Protein AF-G5BTT7-F1 (afdb_monomer)

Solvent-accessible surface area (backbone atoms only — not comparable to full-atom values): 12760 Å² total; per-residue (Å²): 134,88,84,87,89,80,86,87,80,88,87,88,86,85,90,85,90,79,82,87,84,76,93,77,89,78,87,78,74,85,90,75,84,79,76,72,59,56,65,52,51,50,53,51,49,53,51,53,53,52,63,73,67,57,80,86,86,74,86,88,82,85,79,93,75,94,73,91,80,87,88,85,84,91,82,91,85,81,90,77,80,75,75,89,79,77,85,79,70,91,79,42,52,49,36,76,46,77,45,81,43,46,58,45,77,70,70,80,83,57,60,44,89,49,71,46,75,47,25,45,43,43,52,45,34,78,89,71,62,47,74,66,51,53,50,51,54,51,33,46,74,67,64,69,42,98,55,82,82,64,85,66,61,39,33,35,62,78,36,53,40,78,71,47,72,49,59,32,78,85,74,48,79,48,75,46,67,74,74,26,41,62,38,48,36,68,86

Nearest PDB structures (foldseek):
  3fub-assembly2_D  TM=9.302E-01  e=2.098E-15  Homo sapiens
  1agq-assembly1_D  TM=9.097E-01  e=1.993E-14  Rattus norvegicus
  4ux8-assembly1_F  TM=9.588E-01  e=5.141E-14  Homo sapiens
  7ab8-assembly1_B  TM=8.786E-01  e=1.047E-13  Danio rerio
  8os6-assembly1_P  TM=9.181E-01  e=1.597E-12  Danio rerio

Sequence (187 aa):
GKRPPEAPAAEDRSLGRHAPFALSSDSNMPEDYPDQFDDVMDFIQATIKRLKRSPDKQMAVLPRRERNRQAAAANPENSRGKGRRGQRGKNRGCVLTAIHLNVTDLGLGYETKEELIFRYCSGSCDAAETMYDKILKNLSRSRRLVSDKVGQACCRPIAFDDDLSFLDDNLVYHILRKHSAKRCGCI

Mean predicted aligned error: 20.79 Å

Radius of gyration: 38.3 Å; Cα contacts (8 Å, |Δi|>4): 174; chains: 1; bounding box: 98×105×76 Å

Foldseek 3Di:
DDDDDDDDDDDDDDDDDDDDDDDDPPPDDPPDPDDPCVVVVVVVVVVVVVVVPDDDDDPDDDDDDDDDDDDDDDDDDDPPCPDPPPPPAQADAWDKDWDKDAPVVVVPPFAARHIDIAIFIDHHHPVVQDPVLVVLVVCLVVVVDPDPPDDFFHKGAPAADDWDWDAGPVRDIDIDDSRHGPDIDTD

Secondary structure (DSSP, 8-state):
------------------PPPPP-----------STTHHHHHHHHHHHHHHHHS-------------------------------SSS-TT-BSEEEEEEEESGGG-SS-----EEEEEEEESB-GGG--HHHHHHHHHHHTT-SS-S-PPPP-EEEEEEPPPEEEE-TTS-EEEE-S-SEEEEEE-

InterPro domains:
  IPR001839 Transforming growth factor-beta, C-terminal [PF00019] (94-186)
  IPR001839 Transforming growth factor-beta, C-terminal [PS51362] (64-187)
  IPR001839 Transforming growth factor-beta, C-terminal [SM00204] (94-187)
  IPR029034 Cystine-knot cytokine [G3DSA:2.10.90.10] (87-187)
  IPR029034 Cystine-knot cytokine [SSF57501] (92-186)
  IPR043401 Glial cell line-derived neurotrophic factor family [PTHR12173] (21-187)
  IPR047020 Glial cell line-derived neurotrophic factor, TGF-beta-like domain [cd19380] (91-186)

Structure (mmCIF, N/CA/C/O backbone):
data_AF-G5BTT7-F1
#
_entry.id   AF-G5BTT7-F1
#
loop_
_atom_site.group_PDB
_atom_site.id
_atom_site.type_symbol
_atom_site.label_atom_id
_atom_site.label_alt_id
_atom_site.label_comp_id
_atom_site.label_asym_id
_atom_site.label_entity_id
_atom_site.label_seq_id
_atom_site.pdbx_PDB_ins_code
_atom_site.Cartn_x
_atom_site.Cartn_y
_atom_site.Cartn_z
_atom_site.occupancy
_atom_site.B_iso_or_equiv
_atom_site.auth_seq_id
_atom_site.auth_comp_id
_atom_site.auth_asym_id
_atom_site.auth_atom_id
_atom_site.pdbx_PDB_model_num
ATOM 1 N N . GLY A 1 1 ? -49.294 -58.129 4.195 1.00 36.72 1 GLY A N 1
ATOM 2 C CA . GLY A 1 1 ? -49.632 -59.227 5.112 1.00 36.72 1 GLY A CA 1
ATOM 3 C C . GLY A 1 1 ? -48.366 -59.939 5.532 1.00 36.72 1 GLY A C 1
ATOM 4 O O . GLY A 1 1 ? -47.530 -60.161 4.674 1.00 36.72 1 GLY A O 1
ATOM 5 N N . LYS A 1 2 ? -48.312 -60.301 6.821 1.00 45.34 2 LYS A N 1
ATOM 6 C CA . LYS A 1 2 ? -47.409 -61.252 7.503 1.00 45.34 2 LYS A CA 1
ATOM 7 C C . LYS A 1 2 ? -45.935 -60.844 7.718 1.00 45.34 2 LYS A C 1
ATOM 9 O O . LYS A 1 2 ? -45.285 -60.263 6.864 1.00 45.34 2 LYS A O 1
ATOM 14 N N . ARG A 1 3 ? -45.511 -61.112 8.959 1.00 43.97 3 ARG A N 1
ATOM 15 C CA . ARG A 1 3 ? -44.294 -60.723 9.700 1.00 43.97 3 ARG A CA 1
ATOM 16 C C . ARG A 1 3 ? -43.300 -61.932 9.740 1.00 43.97 3 ARG A C 1
ATOM 18 O O . ARG A 1 3 ? -43.580 -62.899 9.039 1.00 43.97 3 ARG A O 1
ATOM 25 N N . PRO A 1 4 ? -42.183 -61.890 10.502 1.00 62.88 4 PRO A N 1
ATOM 26 C CA . PRO A 1 4 ? -40.794 -62.161 10.102 1.00 62.88 4 PRO A CA 1
ATOM 27 C C . PRO A 1 4 ? -40.315 -63.588 10.476 1.00 62.88 4 PRO A C 1
ATOM 29 O O . PRO A 1 4 ? -41.151 -64.442 10.774 1.00 62.88 4 PRO A O 1
ATOM 32 N N . PRO A 1 5 ? -38.999 -63.870 10.433 1.00 54.50 5 PRO A N 1
ATOM 33 C CA . PRO A 1 5 ? -38.213 -64.091 11.673 1.00 54.50 5 PRO A CA 1
ATOM 34 C C . PRO A 1 5 ? -36.750 -63.590 11.512 1.00 54.50 5 PRO A C 1
ATOM 36 O O . PRO A 1 5 ? -36.383 -63.143 10.432 1.00 54.50 5 PRO A O 1
ATOM 39 N N . GLU A 1 6 ? -35.788 -63.649 12.432 1.00 37.28 6 GLU A N 1
ATOM 40 C CA . GLU A 1 6 ? -35.619 -63.748 13.892 1.00 37.28 6 GLU A CA 1
ATOM 41 C C . GLU A 1 6 ? -34.083 -63.856 14.066 1.00 37.28 6 GLU A C 1
ATOM 43 O O . GLU A 1 6 ? -33.399 -64.420 13.209 1.00 37.28 6 GLU A O 1
ATOM 48 N N . ALA A 1 7 ? -33.517 -63.249 15.108 1.00 41.47 7 ALA A N 1
ATOM 49 C CA . ALA A 1 7 ? -32.095 -63.381 15.435 1.00 41.47 7 ALA A CA 1
ATOM 50 C C . ALA A 1 7 ? -31.781 -64.782 15.999 1.00 41.47 7 ALA A C 1
ATOM 52 O O . ALA A 1 7 ? -32.694 -65.498 16.406 1.00 41.47 7 ALA A O 1
ATOM 53 N N . PRO A 1 8 ? -30.492 -65.118 16.169 1.00 46.25 8 PRO A N 1
ATOM 54 C CA . PRO A 1 8 ? -30.122 -65.738 17.434 1.00 46.25 8 PRO A CA 1
ATOM 55 C C . PRO A 1 8 ? -28.991 -65.004 18.153 1.00 46.25 8 PRO A C 1
ATOM 57 O O . PRO A 1 8 ? -28.210 -64.239 17.587 1.00 46.25 8 PRO A O 1
ATOM 60 N N . ALA A 1 9 ? -28.999 -65.247 19.457 1.00 33.88 9 ALA A N 1
ATOM 61 C CA . ALA A 1 9 ? -28.212 -64.633 20.500 1.00 33.88 9 ALA A CA 1
ATOM 62 C C . ALA A 1 9 ? -26.834 -65.290 20.705 1.00 33.88 9 ALA A C 1
ATOM 64 O O . ALA A 1 9 ? -26.579 -66.405 20.265 1.00 33.88 9 ALA A O 1
ATOM 65 N N . ALA A 1 10 ? -26.003 -64.523 21.413 1.00 38.56 10 ALA A N 1
ATOM 66 C CA . ALA A 1 10 ? -24.869 -64.847 22.281 1.00 38.56 10 ALA A CA 1
ATOM 67 C C . ALA A 1 10 ? -24.424 -66.312 22.472 1.00 38.56 10 ALA A C 1
ATOM 69 O O . ALA A 1 10 ? -25.218 -67.161 22.863 1.00 38.56 10 ALA A O 1
ATOM 70 N N . GLU A 1 11 ? -23.099 -66.505 22.467 1.00 35.91 11 GLU A N 1
ATOM 71 C CA . GLU A 1 11 ? -22.424 -67.245 23.538 1.00 35.91 11 GLU A CA 1
ATOM 72 C C . GLU A 1 11 ? -21.148 -66.526 24.005 1.00 35.91 11 GLU A C 1
ATOM 74 O O . GLU A 1 11 ? -20.366 -65.972 23.232 1.00 35.91 11 GLU A O 1
ATOM 79 N N . ASP A 1 12 ? -21.027 -66.527 25.326 1.00 34.59 12 ASP A N 1
ATOM 80 C CA . ASP A 1 12 ? -19.988 -66.022 26.210 1.00 34.59 12 ASP A CA 1
ATOM 81 C C . ASP A 1 12 ? -18.898 -67.095 26.387 1.00 34.59 12 ASP A C 1
ATOM 83 O O . ASP A 1 12 ? -19.225 -68.281 26.406 1.00 34.59 12 ASP A O 1
ATOM 87 N N . ARG A 1 13 ? -17.627 -66.693 26.559 1.00 36.75 13 ARG A N 1
ATOM 88 C CA . ARG A 1 13 ? -16.719 -67.264 27.576 1.00 36.75 13 ARG A CA 1
ATOM 89 C C . ARG A 1 13 ? -15.311 -66.646 27.549 1.00 36.75 13 ARG A C 1
ATOM 91 O O . ARG A 1 13 ? -14.470 -66.975 26.725 1.00 36.75 13 ARG A O 1
ATOM 98 N N . SER A 1 14 ? -15.050 -65.925 28.641 1.00 35.66 14 SER A N 1
ATOM 99 C CA . SER A 1 14 ? -13.954 -66.192 29.596 1.00 35.66 14 SER A CA 1
ATOM 100 C C . SER A 1 14 ? -12.533 -65.645 29.351 1.00 35.66 14 SER A C 1
ATOM 102 O O . SER A 1 14 ? -11.717 -66.226 28.650 1.00 35.66 14 SER A O 1
ATOM 104 N N . LEU A 1 15 ? -12.228 -64.634 30.179 1.00 40.53 15 LEU A N 1
ATOM 10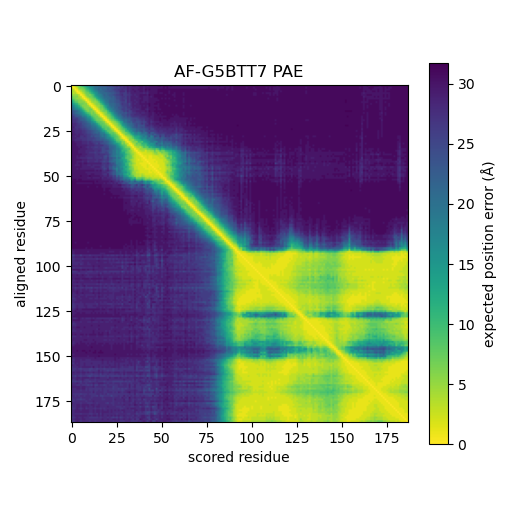5 C CA . LEU A 1 15 ? -11.118 -64.579 31.152 1.00 40.53 15 LEU A CA 1
ATOM 106 C C . LEU A 1 15 ? -9.665 -64.534 30.638 1.00 40.53 15 LEU A C 1
ATOM 108 O O . LEU A 1 15 ? -9.019 -65.552 30.425 1.00 40.53 15 LEU A O 1
ATOM 112 N N . GLY A 1 16 ? -9.097 -63.324 30.667 1.00 35.25 16 GLY A N 1
ATOM 113 C CA . GLY A 1 16 ? -7.654 -63.075 30.658 1.00 35.25 16 GLY A CA 1
ATOM 114 C C . GLY A 1 16 ? -7.324 -61.769 31.380 1.00 35.25 16 GLY A C 1
ATOM 115 O O . GLY A 1 16 ? -7.260 -60.705 30.778 1.00 35.25 16 GLY A O 1
ATOM 116 N N . ARG A 1 17 ? -7.186 -61.851 32.702 1.00 39.66 17 ARG A N 1
ATOM 117 C CA . ARG A 1 17 ? -6.890 -60.760 33.636 1.00 39.66 17 ARG A CA 1
ATOM 118 C C . ARG A 1 17 ? -5.376 -60.538 33.689 1.00 39.66 17 ARG A C 1
ATOM 120 O O . ARG A 1 17 ? -4.691 -61.403 34.216 1.00 39.66 17 ARG A O 1
ATOM 127 N N . HIS A 1 18 ? -4.867 -59.384 33.253 1.00 39.50 18 HIS A N 1
ATOM 128 C CA . HIS A 1 18 ? -3.523 -58.931 33.634 1.00 39.50 18 HIS A CA 1
ATOM 129 C C . HIS A 1 18 ? -3.519 -57.445 34.012 1.00 39.50 18 HIS A C 1
ATOM 131 O O . HIS A 1 18 ? -4.028 -56.587 33.299 1.00 39.50 18 HIS A O 1
ATOM 137 N N . ALA A 1 19 ? -3.006 -57.213 35.219 1.00 48.50 19 ALA A N 1
ATOM 138 C CA . ALA A 1 19 ? -2.861 -55.951 35.933 1.00 48.50 19 ALA A CA 1
ATOM 139 C C . ALA A 1 19 ? -1.787 -55.037 35.294 1.00 48.50 19 ALA A C 1
ATOM 141 O O . ALA A 1 19 ? -0.995 -55.518 34.481 1.00 48.50 19 ALA A O 1
ATOM 142 N N . PRO A 1 20 ? -1.735 -53.738 35.653 1.00 45.22 20 PRO A N 1
ATOM 143 C CA . PRO A 1 20 ? -0.826 -52.784 35.031 1.00 45.22 20 PRO A CA 1
ATOM 144 C C . PRO A 1 20 ? 0.594 -52.959 35.583 1.00 45.22 20 PRO A C 1
ATOM 146 O O . PRO A 1 20 ? 0.791 -53.049 36.796 1.00 45.22 20 PRO A O 1
ATOM 149 N N . PHE A 1 21 ? 1.585 -53.011 34.694 1.00 39.25 21 PHE A N 1
ATOM 150 C CA . PHE A 1 21 ? 2.990 -53.025 35.089 1.00 39.25 21 PHE A CA 1
ATOM 151 C C . PHE A 1 21 ? 3.441 -51.639 35.556 1.00 39.25 21 PHE A C 1
ATOM 153 O O . PHE A 1 21 ? 3.085 -50.608 34.985 1.00 39.25 21 PHE A O 1
ATOM 160 N N . ALA A 1 22 ? 4.190 -51.677 36.653 1.00 42.03 22 ALA A N 1
ATOM 161 C CA . ALA A 1 22 ? 4.724 -50.572 37.422 1.00 42.03 22 ALA A CA 1
ATOM 162 C C . ALA A 1 22 ? 5.782 -49.748 36.670 1.00 42.03 22 AL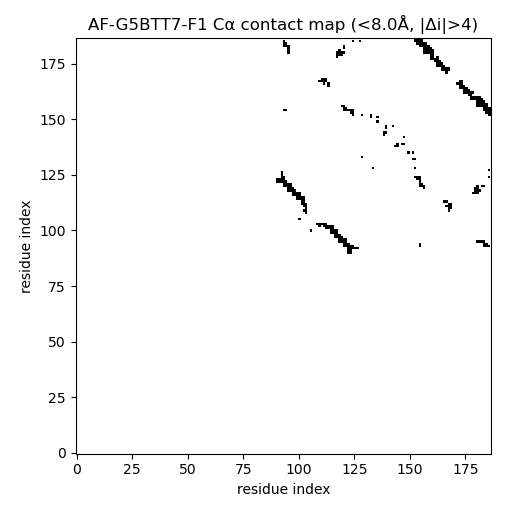A A C 1
ATOM 164 O O . ALA A 1 22 ? 6.419 -50.224 35.733 1.00 42.03 22 ALA A O 1
ATOM 165 N N . LEU A 1 23 ? 5.979 -48.517 37.154 1.00 47.22 23 LEU A N 1
ATOM 166 C CA . LEU A 1 23 ? 7.055 -47.609 36.772 1.00 47.22 23 LEU A CA 1
ATOM 167 C C . LEU A 1 23 ? 8.433 -48.283 36.864 1.00 47.22 23 LEU A C 1
ATOM 169 O O . LEU A 1 23 ? 8.840 -48.718 37.941 1.00 47.22 23 LEU A O 1
ATOM 173 N N . SER A 1 24 ? 9.194 -48.218 35.777 1.00 44.62 24 SER A N 1
ATOM 174 C CA . SER A 1 24 ? 10.656 -48.217 35.801 1.00 44.62 24 SER A CA 1
ATOM 175 C C . SER A 1 24 ? 11.128 -46.874 35.246 1.00 44.62 24 SER A C 1
ATOM 177 O O . SER A 1 24 ? 10.948 -46.562 34.070 1.00 44.62 24 SER A O 1
ATOM 179 N N . SER A 1 25 ? 11.653 -46.040 36.141 1.00 51.72 25 SER A N 1
ATOM 180 C CA . SER A 1 25 ? 12.275 -44.762 35.817 1.00 51.72 25 SER A CA 1
ATOM 181 C C . SER A 1 25 ? 13.710 -45.029 35.369 1.00 51.72 25 SER A C 1
ATOM 183 O O . SER A 1 25 ? 14.618 -44.992 36.191 1.00 51.72 25 SER A O 1
ATOM 185 N N . ASP A 1 26 ? 13.910 -45.298 34.082 1.00 43.34 26 ASP A N 1
ATOM 186 C CA . ASP A 1 26 ? 15.243 -45.330 33.478 1.00 43.34 26 ASP A CA 1
ATOM 187 C C . ASP A 1 26 ? 15.534 -43.965 32.848 1.00 43.34 26 ASP A C 1
ATOM 189 O O . ASP A 1 26 ? 15.275 -43.710 31.672 1.00 43.34 26 ASP A O 1
ATOM 193 N N . SER A 1 27 ? 16.062 -43.051 33.662 1.00 47.34 27 SER A N 1
ATOM 194 C CA . SER A 1 27 ? 16.689 -41.820 33.179 1.00 47.34 27 SER A CA 1
ATOM 195 C C . SER A 1 27 ? 18.051 -42.172 32.582 1.00 47.34 27 SER A C 1
ATOM 197 O O . SER A 1 27 ? 19.071 -42.067 33.256 1.00 47.34 27 SER A O 1
ATOM 199 N N . ASN A 1 28 ? 18.071 -42.623 31.328 1.00 51.88 28 ASN A N 1
ATOM 200 C CA . ASN A 1 28 ? 19.302 -42.809 30.565 1.00 51.88 28 ASN A CA 1
ATOM 201 C C . ASN A 1 28 ? 19.394 -41.710 29.498 1.00 51.88 28 ASN A C 1
ATOM 203 O O . ASN A 1 28 ? 18.917 -41.870 28.375 1.00 51.88 28 ASN A O 1
ATOM 207 N N . MET A 1 29 ? 19.932 -40.554 29.890 1.00 52.69 29 MET A N 1
ATOM 208 C CA . MET A 1 29 ? 20.280 -39.478 28.965 1.00 52.69 29 MET A CA 1
ATOM 209 C C . MET A 1 29 ? 21.732 -39.696 28.521 1.00 52.69 29 MET A C 1
ATOM 211 O O . MET A 1 29 ? 22.593 -39.820 29.391 1.00 52.69 29 MET A O 1
ATOM 215 N N . PRO A 1 30 ? 22.033 -39.765 27.213 1.00 52.56 30 PRO A N 1
ATOM 216 C CA . PRO A 1 30 ? 23.412 -39.807 26.745 1.00 52.56 30 PRO A CA 1
ATOM 217 C C . PRO A 1 30 ? 24.125 -38.492 27.100 1.00 52.56 30 PRO A C 1
ATOM 219 O O . PRO A 1 30 ? 23.862 -37.451 26.499 1.00 52.56 30 PRO A O 1
ATOM 222 N N . GLU A 1 31 ? 25.003 -38.542 28.100 1.00 55.06 31 GLU A N 1
ATOM 223 C CA . GLU A 1 31 ? 26.009 -37.519 28.414 1.00 55.06 31 GLU A CA 1
ATOM 224 C C . GLU A 1 31 ? 27.158 -37.633 27.399 1.00 55.06 31 GLU A C 1
ATOM 226 O O . GLU A 1 31 ? 28.226 -38.149 27.702 1.00 55.06 31 GLU A O 1
ATOM 231 N N . ASP A 1 32 ? 26.907 -37.199 26.166 1.00 58.06 32 ASP A N 1
ATOM 232 C CA . ASP A 1 32 ? 27.936 -37.003 25.141 1.00 58.06 32 ASP A CA 1
ATOM 233 C C . ASP A 1 32 ? 27.567 -35.753 24.327 1.00 58.06 32 ASP A C 1
ATOM 235 O O . ASP A 1 32 ? 26.975 -35.815 23.248 1.00 58.06 32 ASP A O 1
ATOM 239 N N . TYR A 1 33 ? 27.886 -34.581 24.883 1.00 54.91 33 TYR A N 1
ATOM 240 C CA . TYR A 1 33 ? 27.944 -33.313 24.150 1.00 54.91 33 TYR A CA 1
ATOM 241 C C . TYR A 1 33 ? 29.422 -32.906 24.035 1.00 54.91 33 TYR A C 1
ATOM 243 O O . TYR A 1 33 ? 29.939 -32.252 24.940 1.00 54.91 33 TYR A O 1
ATOM 251 N N . PRO A 1 34 ? 30.135 -33.311 22.969 1.00 57.06 34 PRO A N 1
ATOM 252 C CA . PRO A 1 34 ? 31.570 -33.081 22.880 1.00 57.06 34 PRO A CA 1
ATOM 253 C C . PRO A 1 34 ? 31.905 -31.665 22.372 1.00 57.06 34 PRO A C 1
ATOM 255 O O . PRO A 1 34 ? 31.374 -31.197 21.362 1.00 57.06 34 PRO A O 1
ATOM 258 N N . ASP A 1 35 ? 32.804 -31.004 23.104 1.00 60.56 35 ASP A N 1
ATOM 259 C CA . ASP A 1 35 ? 33.967 -30.202 22.672 1.00 60.56 35 ASP A CA 1
ATOM 260 C C . ASP A 1 35 ? 33.818 -29.017 21.698 1.00 60.56 35 ASP A C 1
ATOM 262 O O . ASP A 1 35 ? 34.801 -28.345 21.397 1.00 60.56 35 ASP A O 1
ATOM 266 N N . GLN A 1 36 ? 32.621 -28.652 21.235 1.00 57.94 36 GLN A N 1
ATOM 267 C CA . GLN A 1 36 ? 32.483 -27.523 20.295 1.00 57.94 36 GLN A CA 1
ATOM 268 C C . GLN A 1 36 ? 32.521 -26.133 20.966 1.00 57.94 36 GLN A C 1
ATOM 270 O O . GLN A 1 36 ? 32.583 -25.103 20.292 1.00 57.94 36 GLN A O 1
ATOM 275 N N . PHE A 1 37 ? 32.479 -26.082 22.299 1.00 61.72 37 PHE A N 1
ATOM 276 C CA . PHE A 1 37 ? 32.488 -24.827 23.054 1.00 61.72 37 PHE A CA 1
ATOM 277 C C . PHE A 1 37 ? 33.887 -24.366 23.463 1.00 61.72 37 PHE A C 1
ATOM 279 O O . PHE A 1 37 ? 34.050 -23.178 23.750 1.00 61.72 37 PHE A O 1
ATOM 286 N N . ASP A 1 38 ? 34.889 -25.246 23.435 1.00 70.31 38 ASP A N 1
ATOM 287 C CA . ASP A 1 38 ? 36.266 -24.887 23.787 1.00 70.31 38 ASP A CA 1
ATOM 288 C C . ASP A 1 38 ? 36.855 -23.907 22.768 1.00 70.31 38 ASP A C 1
ATOM 290 O O . ASP A 1 38 ? 37.369 -22.857 23.152 1.00 70.31 38 ASP A O 1
ATOM 294 N N . ASP A 1 39 ? 36.633 -24.148 21.472 1.00 73.69 39 ASP A N 1
ATOM 295 C CA . ASP A 1 39 ? 37.042 -23.235 20.395 1.00 73.69 39 ASP A CA 1
ATOM 296 C C . ASP A 1 39 ? 36.405 -21.840 20.536 1.00 73.69 39 ASP A C 1
ATOM 298 O O . ASP A 1 39 ? 37.031 -20.801 20.290 1.00 73.69 39 ASP A O 1
ATOM 302 N N . VAL A 1 40 ? 35.137 -21.800 20.958 1.00 81.25 40 VAL A N 1
ATOM 303 C CA . VAL A 1 40 ? 34.394 -20.551 21.168 1.00 81.25 40 VAL A CA 1
ATOM 304 C C . VAL A 1 40 ? 34.932 -19.814 22.394 1.00 81.25 40 VAL A C 1
ATOM 306 O O . VAL A 1 40 ? 35.140 -18.597 22.346 1.00 81.25 40 VAL A O 1
ATOM 309 N N . MET A 1 41 ? 35.196 -20.533 23.484 1.00 79.69 41 MET A N 1
ATOM 310 C CA . MET A 1 41 ? 35.749 -19.953 24.706 1.00 79.69 41 MET A CA 1
ATOM 311 C C . MET A 1 41 ? 37.185 -19.462 24.511 1.00 79.69 41 MET A C 1
ATOM 313 O O . MET A 1 41 ? 37.528 -18.389 25.020 1.00 79.69 41 MET A O 1
ATOM 317 N N . ASP A 1 42 ? 37.987 -20.148 23.700 1.00 82.00 42 ASP A N 1
ATOM 318 C CA . ASP A 1 42 ? 39.331 -19.717 23.316 1.00 82.00 42 ASP A CA 1
ATOM 319 C C . ASP A 1 42 ? 39.305 -18.464 22.438 1.00 82.00 42 ASP A C 1
ATOM 321 O O . ASP A 1 42 ? 40.081 -17.526 22.663 1.00 82.00 42 ASP A O 1
ATOM 325 N N . PHE A 1 43 ? 38.362 -18.369 21.496 1.00 83.00 43 PHE A N 1
ATOM 326 C CA . PHE A 1 43 ? 38.159 -17.153 20.708 1.00 83.00 43 PHE A CA 1
ATOM 327 C C . PHE A 1 43 ? 37.767 -15.954 21.588 1.00 83.00 43 PHE A C 1
ATOM 329 O O . PHE A 1 43 ? 38.316 -14.848 21.445 1.00 83.00 43 PHE A O 1
ATOM 336 N N . ILE A 1 44 ? 36.857 -16.168 22.544 1.00 85.00 44 ILE A N 1
ATOM 337 C CA . ILE A 1 44 ? 36.433 -15.144 23.507 1.00 85.00 44 ILE A CA 1
ATOM 338 C C . ILE A 1 44 ? 37.616 -14.730 24.398 1.00 85.00 44 ILE A C 1
ATOM 340 O O . ILE A 1 44 ? 37.898 -13.533 24.534 1.00 85.00 44 ILE A O 1
ATOM 344 N N . GLN A 1 45 ? 38.376 -15.683 24.948 1.00 82.62 45 GLN A N 1
ATOM 345 C CA . GLN A 1 45 ? 39.554 -15.386 25.769 1.00 82.62 45 GLN A CA 1
ATOM 346 C C . GLN A 1 45 ? 40.649 -14.653 24.990 1.00 82.62 45 GLN A C 1
ATOM 348 O O . GLN A 1 45 ? 41.253 -13.712 25.520 1.00 82.62 45 GLN A O 1
ATOM 353 N N . ALA A 1 46 ? 40.911 -15.042 23.741 1.00 81.88 46 ALA A N 1
ATOM 354 C CA . ALA A 1 46 ? 41.896 -14.390 22.883 1.00 81.88 46 ALA A CA 1
ATOM 355 C C . ALA A 1 46 ? 41.521 -12.926 22.607 1.00 81.88 46 ALA A C 1
ATOM 357 O O . ALA A 1 46 ? 42.383 -12.041 22.631 1.00 81.88 46 ALA A O 1
ATOM 358 N N . THR A 1 47 ? 40.230 -12.652 22.416 1.00 83.00 47 THR A N 1
ATOM 359 C CA . THR A 1 47 ? 39.704 -11.299 22.192 1.00 83.00 47 THR A CA 1
ATOM 360 C C . THR A 1 47 ? 39.850 -10.426 23.443 1.00 83.00 47 THR A C 1
ATOM 362 O O . THR A 1 47 ? 40.359 -9.305 23.364 1.00 83.00 47 THR A O 1
ATOM 365 N N . ILE A 1 48 ? 39.519 -10.958 24.624 1.00 81.25 48 ILE A N 1
ATOM 366 C CA . ILE A 1 48 ? 39.671 -10.244 25.903 1.00 81.25 48 ILE A CA 1
ATOM 367 C C . ILE A 1 48 ? 41.154 -10.000 26.235 1.00 81.25 48 ILE A C 1
ATOM 369 O O . ILE A 1 48 ? 41.515 -8.912 26.689 1.00 81.25 48 ILE A O 1
ATOM 373 N N . LYS A 1 49 ? 42.047 -10.966 25.973 1.00 78.00 49 LYS A N 1
ATOM 374 C CA . LYS A 1 49 ? 43.502 -10.789 26.154 1.00 78.00 49 LYS A CA 1
ATOM 375 C C . LYS A 1 49 ? 44.079 -9.719 25.222 1.00 78.00 49 LYS A C 1
ATOM 377 O O . LYS A 1 49 ? 44.981 -8.997 25.642 1.00 78.00 49 LYS A O 1
ATOM 382 N N . ARG A 1 50 ? 43.572 -9.589 23.989 1.00 70.88 50 ARG A N 1
ATOM 383 C CA . ARG A 1 50 ? 43.972 -8.518 23.055 1.00 70.88 50 ARG A CA 1
ATOM 384 C C . ARG A 1 50 ? 43.508 -7.141 23.528 1.00 70.88 50 ARG A C 1
ATOM 386 O O . ARG A 1 50 ? 44.314 -6.217 23.517 1.00 70.88 50 ARG A O 1
ATOM 393 N N . LEU A 1 51 ? 42.273 -7.023 24.021 1.00 70.94 51 LEU A N 1
ATOM 394 C CA . LEU A 1 51 ? 41.767 -5.783 24.627 1.00 70.94 51 LEU A CA 1
ATOM 395 C C . LEU A 1 51 ? 42.604 -5.357 25.842 1.00 70.94 51 LEU A C 1
ATOM 397 O O . LEU A 1 51 ? 42.966 -4.193 25.956 1.00 70.94 51 LEU A O 1
ATOM 401 N N . LYS A 1 52 ? 42.993 -6.307 26.703 1.00 65.25 52 LYS A N 1
ATOM 402 C CA . LYS A 1 52 ? 43.818 -6.037 27.896 1.00 65.25 52 LYS A CA 1
ATOM 403 C C . LYS A 1 52 ? 45.294 -5.723 27.607 1.00 65.25 52 LYS A C 1
ATOM 405 O O . LYS A 1 52 ? 45.989 -5.267 28.507 1.00 65.25 52 LYS A O 1
ATOM 410 N N . ARG A 1 53 ? 45.796 -5.993 26.395 1.00 57.59 53 ARG A N 1
ATOM 411 C CA . ARG A 1 53 ? 47.192 -5.720 25.990 1.00 57.59 53 ARG A CA 1
ATOM 412 C C . ARG A 1 53 ? 47.351 -4.468 25.125 1.00 57.59 53 ARG A C 1
ATOM 414 O O . ARG A 1 53 ? 48.483 -4.111 24.809 1.00 57.59 53 ARG A O 1
ATOM 421 N N . SER A 1 54 ? 46.261 -3.799 24.746 1.00 43.56 54 SER A N 1
ATOM 422 C CA . SER A 1 54 ? 46.348 -2.502 24.075 1.00 43.56 54 SER A CA 1
ATOM 423 C C . SER A 1 54 ? 46.642 -1.413 25.112 1.00 43.56 54 SER A C 1
ATOM 425 O O . SER A 1 54 ? 45.864 -1.272 26.054 1.00 43.56 54 SER A O 1
ATOM 427 N N . PRO A 1 55 ? 47.725 -0.630 24.973 1.00 50.25 55 PRO A N 1
ATOM 428 C CA . PRO A 1 55 ? 47.975 0.491 25.859 1.00 50.25 55 PRO A CA 1
ATOM 429 C C . PRO A 1 55 ? 46.972 1.608 25.556 1.00 50.25 55 PRO A C 1
ATOM 431 O O . PRO A 1 55 ? 46.828 2.041 24.409 1.00 50.25 55 PRO A O 1
ATOM 434 N N . ASP A 1 56 ? 46.293 2.062 26.607 1.00 47.38 56 ASP A N 1
ATOM 435 C CA . ASP A 1 56 ? 45.479 3.271 26.646 1.00 47.38 56 ASP A CA 1
ATOM 436 C C . ASP A 1 56 ? 46.224 4.457 26.019 1.00 47.38 56 ASP A C 1
ATOM 438 O O . ASP A 1 56 ? 47.194 4.983 26.571 1.00 47.38 56 ASP A O 1
ATOM 442 N N . LYS A 1 57 ? 45.735 4.934 24.871 1.00 44.88 57 LYS A N 1
ATOM 443 C CA . LYS A 1 57 ? 45.998 6.302 24.423 1.00 44.88 57 LYS A CA 1
ATOM 444 C C . LYS A 1 57 ? 44.817 7.181 24.825 1.00 44.88 57 LYS A C 1
ATOM 446 O O . LYS A 1 57 ? 43.845 7.315 24.095 1.00 44.88 57 LYS A O 1
ATOM 451 N N . GLN A 1 58 ? 45.034 7.839 25.966 1.00 44.88 58 GLN A N 1
ATOM 452 C CA . GLN A 1 58 ? 44.535 9.166 26.341 1.00 44.88 58 GLN A CA 1
ATOM 453 C C . GLN A 1 58 ? 43.088 9.259 26.852 1.00 44.88 58 GLN A C 1
ATOM 455 O O . GLN A 1 58 ? 42.219 9.855 26.224 1.00 44.88 58 GLN A O 1
ATOM 460 N N . MET A 1 59 ? 42.888 8.837 28.102 1.00 42.44 59 MET A N 1
ATOM 461 C CA . MET A 1 59 ? 42.049 9.593 29.037 1.00 42.44 59 MET A CA 1
ATOM 462 C C . MET A 1 59 ? 42.960 10.513 29.857 1.00 42.44 59 MET A C 1
ATOM 464 O O . MET A 1 59 ? 43.569 10.097 30.838 1.00 42.44 59 MET A O 1
ATOM 468 N N . ALA A 1 60 ? 43.094 11.769 29.431 1.00 39.41 60 ALA A N 1
ATOM 469 C CA . ALA A 1 60 ? 43.722 12.804 30.242 1.00 39.41 60 ALA A CA 1
ATOM 470 C C . ALA A 1 60 ? 42.685 13.346 31.237 1.00 39.41 60 ALA A C 1
ATOM 472 O O . ALA A 1 60 ? 41.875 14.210 30.909 1.00 39.41 60 ALA A O 1
ATOM 473 N N . VAL A 1 61 ? 42.705 12.814 32.456 1.00 44.88 61 VAL A N 1
ATOM 474 C CA . VAL A 1 61 ? 42.091 13.436 33.633 1.00 44.88 61 VAL A CA 1
ATOM 475 C C . VAL A 1 61 ? 43.224 14.061 34.434 1.00 44.88 61 VAL A C 1
ATOM 477 O O . VAL A 1 61 ? 44.173 13.351 34.728 1.00 44.88 61 VAL A O 1
ATOM 480 N N . LEU A 1 62 ? 43.133 15.361 34.743 1.00 43.34 62 LEU A N 1
ATOM 481 C CA . LEU A 1 62 ? 43.514 16.051 35.997 1.00 43.34 62 LEU A CA 1
ATOM 482 C C . LEU A 1 62 ? 43.549 17.588 35.746 1.00 43.34 62 LEU A C 1
ATOM 484 O O . LEU A 1 62 ? 43.856 17.992 34.626 1.00 43.34 62 LEU A O 1
ATOM 488 N N . PRO A 1 63 ? 43.366 18.480 36.750 1.00 45.22 63 PRO A N 1
ATOM 489 C CA . PRO A 1 63 ? 42.800 18.292 38.084 1.00 45.22 63 PRO A CA 1
ATOM 490 C C . PRO A 1 63 ? 41.687 19.308 38.440 1.00 45.22 63 PRO A C 1
ATOM 492 O O . PRO A 1 63 ? 41.559 20.406 37.898 1.00 45.22 63 PRO A O 1
ATOM 495 N N . ARG A 1 64 ? 40.907 18.933 39.453 1.00 49.03 64 ARG A N 1
ATOM 496 C CA . ARG A 1 64 ? 39.940 19.758 40.181 1.00 49.03 64 ARG A CA 1
ATOM 497 C C . ARG A 1 64 ? 40.646 20.961 40.833 1.00 49.03 64 ARG A C 1
ATOM 499 O O . ARG A 1 64 ? 41.422 20.784 41.767 1.00 49.03 64 ARG A O 1
ATOM 506 N N . ARG A 1 65 ? 40.359 22.182 40.365 1.00 42.59 65 ARG A N 1
ATOM 507 C CA . ARG A 1 65 ? 40.759 23.438 41.022 1.00 42.59 65 ARG A CA 1
ATOM 508 C C . ARG A 1 65 ? 39.504 24.215 41.412 1.00 42.59 65 ARG A C 1
ATOM 510 O O . ARG A 1 65 ? 38.879 24.870 40.587 1.00 42.59 65 ARG A O 1
ATOM 517 N N . GLU A 1 66 ? 39.132 24.110 42.681 1.00 48.91 66 GLU A N 1
ATOM 518 C CA . GLU A 1 66 ? 38.144 24.982 43.315 1.00 48.91 66 GLU A CA 1
ATOM 519 C C . GLU A 1 66 ? 38.666 26.424 43.339 1.00 48.91 66 GLU A C 1
ATOM 521 O O . GLU A 1 66 ? 39.694 26.713 43.956 1.00 48.91 66 GLU A O 1
ATOM 526 N N . ARG A 1 67 ? 37.937 27.344 42.695 1.00 43.78 67 ARG A N 1
ATOM 527 C CA . ARG A 1 67 ? 37.861 28.743 43.130 1.00 43.78 67 ARG A CA 1
ATOM 528 C C . ARG A 1 67 ? 36.610 29.425 42.572 1.00 43.78 67 ARG A C 1
ATOM 530 O O . ARG A 1 67 ? 36.558 29.817 41.416 1.00 43.78 67 ARG A O 1
ATOM 537 N N . ASN A 1 68 ? 35.624 29.552 43.453 1.00 47.25 68 ASN A N 1
ATOM 538 C CA . ASN A 1 68 ? 34.715 30.688 43.616 1.00 47.25 68 ASN A CA 1
ATOM 539 C C . ASN A 1 68 ? 34.957 31.902 42.689 1.00 47.25 68 ASN A C 1
ATOM 541 O O . ASN A 1 68 ? 36.029 32.506 42.772 1.00 47.25 68 ASN A O 1
ATOM 545 N N . ARG A 1 69 ? 33.921 32.319 41.937 1.00 45.28 69 ARG A N 1
ATOM 546 C CA . ARG A 1 69 ? 33.407 33.710 41.837 1.00 45.28 69 ARG A CA 1
ATOM 547 C C . ARG A 1 69 ? 32.282 33.832 40.792 1.00 45.28 69 ARG A C 1
ATOM 549 O O . ARG A 1 69 ? 32.524 33.853 39.597 1.00 45.28 69 ARG A O 1
ATOM 556 N N . GLN A 1 70 ? 31.054 33.857 41.305 1.00 47.00 70 GLN A N 1
ATOM 557 C CA . GLN A 1 70 ? 30.017 34.878 41.088 1.00 47.00 70 GLN A CA 1
ATOM 558 C C . GLN A 1 70 ? 29.924 35.613 39.725 1.00 47.00 70 GLN A C 1
ATOM 560 O O . GLN A 1 70 ? 30.821 36.359 39.352 1.00 47.00 70 GLN A O 1
ATOM 565 N N . ALA A 1 71 ? 28.694 35.557 39.186 1.00 38.75 71 ALA A N 1
ATOM 566 C CA . ALA A 1 71 ? 27.910 36.639 38.562 1.00 38.75 71 ALA A CA 1
ATOM 567 C C . ALA A 1 71 ? 27.906 36.842 37.024 1.00 38.75 71 ALA A C 1
ATOM 569 O O . ALA A 1 71 ? 28.938 36.815 36.367 1.00 38.75 71 ALA A O 1
ATOM 570 N N . ALA A 1 72 ? 26.684 37.174 36.554 1.00 39.50 72 ALA A N 1
ATOM 571 C CA . ALA A 1 72 ? 26.213 37.703 35.254 1.00 39.50 72 ALA A CA 1
ATOM 572 C C . ALA A 1 72 ? 25.620 36.642 34.286 1.00 39.50 72 ALA A C 1
ATOM 574 O O . ALA A 1 72 ? 26.358 35.884 33.676 1.00 39.50 72 ALA A O 1
ATOM 575 N N . ALA A 1 73 ? 24.306 36.365 34.264 1.00 39.78 73 ALA A N 1
ATOM 576 C CA . ALA A 1 73 ? 23.138 37.163 33.824 1.00 39.78 73 ALA A CA 1
ATOM 577 C C . ALA A 1 73 ? 22.899 37.184 32.290 1.00 39.78 73 ALA A C 1
ATOM 579 O O . ALA A 1 73 ? 23.775 37.611 31.548 1.00 39.78 73 ALA A O 1
ATOM 580 N N . ALA A 1 74 ? 21.654 36.828 31.897 1.00 39.69 74 ALA A N 1
ATOM 581 C CA . ALA A 1 74 ? 20.951 37.048 30.607 1.00 39.69 74 ALA A CA 1
ATOM 582 C C . ALA A 1 74 ? 21.417 36.202 29.390 1.00 39.69 74 ALA A C 1
ATOM 584 O O . ALA A 1 74 ? 22.607 36.048 29.180 1.00 39.69 74 ALA A O 1
ATOM 585 N N . ASN A 1 75 ? 20.611 35.640 28.473 1.00 40.69 75 ASN A N 1
ATOM 586 C CA . ASN A 1 75 ? 19.170 35.504 28.179 1.00 40.69 75 ASN A CA 1
ATOM 587 C C . ASN A 1 75 ? 19.070 34.443 27.027 1.00 40.69 75 ASN A C 1
ATOM 589 O O . ASN A 1 75 ? 20.035 34.334 26.264 1.00 40.69 75 ASN A O 1
ATOM 593 N N . PRO A 1 76 ? 17.982 33.664 26.845 1.00 50.94 76 PRO A N 1
ATOM 594 C CA . PRO A 1 76 ? 17.878 32.623 25.822 1.00 50.94 76 PRO A CA 1
ATOM 595 C C . PRO A 1 76 ? 17.181 33.151 24.561 1.00 50.94 76 PRO A C 1
ATOM 597 O O . PRO A 1 76 ? 16.091 33.685 24.669 1.00 50.94 76 PRO A O 1
ATOM 600 N N . GLU A 1 77 ? 17.757 32.966 23.371 1.00 45.94 77 GLU A N 1
ATOM 601 C CA . GLU A 1 77 ? 17.005 32.888 22.104 1.00 45.94 77 GLU A CA 1
ATOM 602 C C . GLU A 1 77 ? 17.953 32.620 20.926 1.00 45.94 77 GLU A C 1
ATOM 604 O O . GLU A 1 77 ? 18.612 33.526 20.425 1.00 45.94 77 GLU A O 1
ATOM 609 N N . ASN A 1 78 ? 18.014 31.372 20.445 1.00 41.34 78 ASN A N 1
ATOM 610 C CA . ASN A 1 78 ? 18.131 31.118 19.003 1.00 41.34 78 ASN A CA 1
ATOM 611 C C . ASN A 1 78 ? 17.781 29.663 18.656 1.00 41.34 78 ASN A C 1
ATOM 613 O O . ASN A 1 78 ? 18.593 28.881 18.159 1.00 41.34 78 ASN A O 1
ATOM 617 N N . SER A 1 79 ? 16.526 29.290 18.889 1.00 51.03 79 SER A N 1
ATOM 618 C CA . SER A 1 79 ? 15.950 28.045 18.377 1.00 51.03 79 SER A CA 1
ATOM 619 C C . SER A 1 79 ? 15.637 28.193 16.885 1.00 51.03 79 SER A C 1
ATOM 621 O O . SER A 1 79 ? 14.481 28.228 16.477 1.00 51.03 79 SER A O 1
ATOM 623 N N . ARG A 1 80 ? 16.663 28.271 16.029 1.00 50.09 80 ARG A N 1
ATOM 624 C CA . ARG A 1 80 ? 16.510 28.127 14.567 1.00 50.09 80 ARG A CA 1
ATOM 625 C C . ARG A 1 80 ? 16.835 26.704 14.120 1.00 50.09 80 ARG A C 1
ATOM 627 O O . ARG A 1 80 ? 17.576 26.472 13.169 1.00 50.09 80 ARG A O 1
ATOM 634 N N . GLY A 1 81 ? 16.204 25.737 14.781 1.00 50.12 81 GLY A N 1
ATOM 635 C CA . GLY A 1 81 ? 16.063 24.367 14.297 1.00 50.12 81 GLY A CA 1
ATOM 636 C C . GLY A 1 81 ? 15.030 24.298 13.173 1.00 50.12 81 GLY A C 1
ATOM 637 O O . GLY A 1 81 ? 13.965 23.714 13.338 1.00 50.12 81 GLY A O 1
ATOM 638 N N . LYS A 1 82 ? 15.312 24.919 12.020 1.00 50.84 82 LYS A N 1
ATOM 639 C CA . LYS A 1 82 ? 14.454 24.794 10.835 1.00 50.84 82 LYS A CA 1
ATOM 640 C C . LYS A 1 82 ? 14.825 23.495 10.121 1.00 50.84 82 LYS A C 1
ATOM 642 O O . LYS A 1 82 ? 15.793 23.424 9.364 1.00 50.84 82 LYS A O 1
ATOM 647 N N . GLY A 1 83 ? 14.077 22.445 10.453 1.00 48.44 83 GLY A N 1
ATOM 648 C CA . GLY A 1 83 ? 14.248 21.086 9.961 1.00 48.44 83 GLY A CA 1
ATOM 649 C C . GLY A 1 83 ? 14.363 21.009 8.440 1.00 48.44 83 GLY A C 1
ATOM 650 O O . GLY A 1 83 ? 13.384 21.135 7.712 1.00 48.44 83 GLY A O 1
ATOM 651 N N . ARG A 1 84 ? 15.563 20.685 7.954 1.00 53.66 84 ARG A N 1
ATOM 652 C CA . ARG A 1 84 ? 15.805 20.185 6.591 1.00 53.66 84 ARG A CA 1
ATOM 653 C C . ARG A 1 84 ? 15.400 18.705 6.465 1.00 53.66 84 ARG A C 1
ATOM 655 O O . ARG A 1 84 ? 16.165 17.881 5.971 1.00 53.66 84 ARG A O 1
ATOM 662 N N . ARG A 1 85 ? 14.195 18.339 6.910 1.00 59.34 85 ARG A N 1
ATOM 663 C CA . ARG A 1 85 ? 13.594 17.011 6.682 1.00 59.34 85 ARG A CA 1
ATOM 664 C C . ARG A 1 85 ? 12.401 17.161 5.744 1.00 59.34 85 ARG A C 1
ATOM 666 O O . ARG A 1 85 ? 11.260 17.077 6.161 1.00 59.34 85 ARG A O 1
ATOM 673 N N . GLY A 1 86 ? 12.667 17.430 4.470 1.00 54.72 86 GLY A N 1
ATOM 674 C CA . GLY A 1 86 ? 11.588 17.536 3.477 1.00 54.72 86 GLY A CA 1
ATOM 675 C C . GLY A 1 86 ? 12.022 17.506 2.016 1.00 54.72 86 GLY A C 1
ATOM 676 O O . GLY A 1 86 ? 11.185 17.384 1.134 1.00 54.72 86 GLY A O 1
ATOM 677 N N . GLN A 1 87 ? 13.325 17.567 1.726 1.00 52.41 87 GLN A N 1
ATOM 678 C CA . GLN A 1 87 ? 13.820 17.729 0.357 1.00 52.41 87 GLN A CA 1
ATOM 679 C C . GLN A 1 87 ? 14.777 16.599 -0.053 1.00 52.41 87 GLN A C 1
ATOM 681 O O . GLN A 1 87 ? 15.876 16.825 -0.537 1.00 52.41 87 GLN A O 1
ATOM 686 N N . ARG A 1 88 ? 14.368 15.345 0.172 1.00 55.41 88 ARG A N 1
ATOM 687 C CA . ARG A 1 88 ? 15.020 14.141 -0.395 1.00 55.41 88 ARG A CA 1
ATOM 688 C C . ARG A 1 88 ? 14.022 13.272 -1.179 1.00 55.41 88 ARG A C 1
ATOM 690 O O . ARG A 1 88 ? 14.189 12.060 -1.238 1.00 55.41 88 ARG A O 1
ATOM 697 N N . GLY A 1 89 ? 12.931 13.862 -1.674 1.00 55.00 89 GLY A N 1
ATOM 698 C CA . GLY A 1 89 ? 11.729 13.118 -2.082 1.00 55.00 89 GLY A CA 1
ATOM 699 C C . GLY A 1 89 ? 11.500 12.932 -3.582 1.00 55.00 89 GLY A C 1
ATOM 700 O O . GLY A 1 89 ? 10.603 12.182 -3.932 1.00 55.00 89 GLY A O 1
ATOM 701 N N . LYS A 1 90 ? 12.260 13.584 -4.471 1.00 56.34 90 LYS A N 1
ATOM 702 C CA . LYS A 1 90 ? 11.926 13.567 -5.911 1.00 56.34 90 LYS A CA 1
ATOM 703 C C . LYS A 1 90 ? 12.465 12.359 -6.688 1.00 56.34 90 LYS A C 1
ATOM 705 O O . LYS A 1 90 ? 11.905 12.043 -7.723 1.00 56.34 90 LYS A O 1
ATOM 710 N N . ASN A 1 91 ? 13.467 11.650 -6.155 1.00 58.09 91 ASN A N 1
ATOM 711 C CA . ASN A 1 91 ? 14.114 10.514 -6.833 1.00 58.09 91 ASN A CA 1
ATOM 712 C C . ASN A 1 91 ? 14.193 9.267 -5.934 1.00 58.09 91 ASN A C 1
ATOM 714 O O . ASN A 1 91 ? 15.167 8.517 -5.989 1.00 58.09 91 ASN A O 1
ATOM 718 N N . ARG A 1 92 ? 13.231 9.075 -5.025 1.00 73.12 92 ARG A N 1
ATOM 719 C CA . ARG A 1 92 ? 13.143 7.798 -4.309 1.00 73.12 92 ARG A CA 1
ATOM 720 C C . ARG A 1 92 ? 12.461 6.821 -5.260 1.00 73.12 92 ARG A C 1
ATOM 722 O O . ARG A 1 92 ? 11.337 7.085 -5.683 1.00 73.12 92 ARG A O 1
ATOM 729 N N . GLY A 1 93 ? 13.166 5.748 -5.619 1.00 88.19 93 GLY A N 1
ATOM 730 C CA . GLY A 1 93 ? 12.572 4.635 -6.357 1.00 88.19 93 GLY A CA 1
ATOM 731 C C . GLY A 1 93 ? 11.415 4.007 -5.575 1.00 88.19 93 GLY A C 1
ATOM 732 O O . GLY A 1 93 ? 11.024 4.505 -4.519 1.00 88.19 93 GLY A O 1
ATOM 733 N N . CYS A 1 94 ? 10.870 2.901 -6.066 1.00 94.31 94 CYS A N 1
ATOM 734 C CA . CYS A 1 94 ? 9.774 2.223 -5.385 1.00 94.31 94 CYS A CA 1
ATOM 735 C C . CYS A 1 94 ? 10.195 1.726 -3.986 1.00 94.31 94 CYS A C 1
ATOM 737 O O . CYS A 1 94 ? 11.028 0.828 -3.861 1.00 94.31 94 CYS A O 1
ATOM 739 N N . VAL A 1 95 ? 9.637 2.332 -2.931 1.00 95.06 95 VAL A N 1
ATOM 740 C CA . VAL A 1 95 ? 10.007 2.096 -1.527 1.00 95.06 95 VAL A CA 1
ATOM 741 C C . VAL A 1 95 ? 8.800 1.749 -0.662 1.00 95.06 95 VAL A C 1
ATOM 743 O O . VAL A 1 95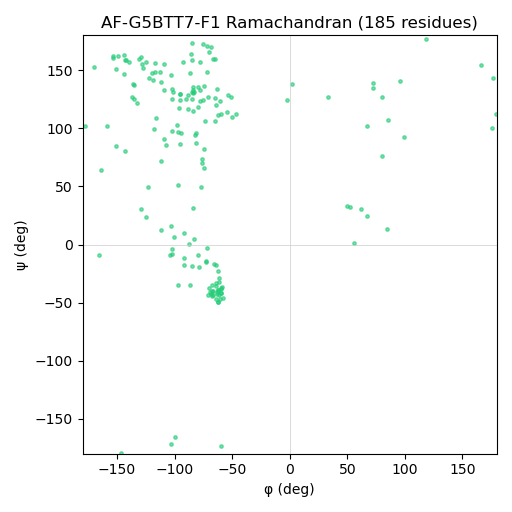 ? 7.674 2.185 -0.909 1.00 95.06 95 VAL A O 1
ATOM 746 N N . LEU A 1 96 ? 9.071 0.989 0.399 1.00 97.56 96 LEU A N 1
ATOM 747 C CA . LEU A 1 96 ? 8.109 0.662 1.445 1.00 97.56 96 LEU A CA 1
ATOM 748 C C . LEU A 1 96 ? 8.139 1.733 2.541 1.00 97.56 96 LEU A C 1
ATOM 750 O O . LEU A 1 96 ? 9.205 2.068 3.057 1.00 97.56 96 LEU A O 1
ATOM 754 N N . THR A 1 97 ? 6.972 2.263 2.897 1.00 97.62 97 THR A N 1
ATOM 755 C CA . THR A 1 97 ? 6.798 3.247 3.976 1.00 97.62 97 THR A CA 1
ATOM 756 C C . THR A 1 97 ? 5.814 2.706 5.004 1.00 97.62 97 THR A C 1
ATOM 758 O O . THR A 1 97 ? 4.858 2.042 4.623 1.00 97.62 97 THR A O 1
ATOM 761 N N . ALA A 1 98 ? 6.043 2.982 6.289 1.00 98.00 98 ALA A N 1
ATOM 762 C CA . ALA A 1 98 ? 5.192 2.546 7.394 1.00 98.00 98 ALA A CA 1
ATOM 763 C C . ALA A 1 98 ? 4.615 3.751 8.148 1.00 98.00 98 ALA A C 1
ATOM 765 O O . ALA A 1 98 ? 5.320 4.743 8.349 1.00 98.00 98 ALA A O 1
ATOM 766 N N . ILE A 1 99 ? 3.357 3.643 8.570 1.00 98.12 99 ILE A N 1
ATOM 767 C CA . ILE A 1 99 ? 2.645 4.614 9.406 1.00 98.12 99 ILE A CA 1
ATOM 768 C C . ILE A 1 99 ? 1.863 3.866 10.492 1.00 98.12 99 ILE A C 1
ATOM 770 O O . ILE A 1 99 ? 1.282 2.819 10.224 1.00 98.12 99 ILE A O 1
ATOM 774 N N . HIS A 1 100 ? 1.887 4.376 11.724 1.00 98.44 100 HIS A N 1
ATOM 775 C CA . HIS A 1 100 ? 1.032 3.875 12.806 1.00 98.44 100 HIS A CA 1
ATOM 776 C C . HIS A 1 100 ? -0.330 4.561 12.707 1.00 98.44 100 HIS A C 1
ATOM 778 O O . HIS A 1 100 ? -0.369 5.783 12.558 1.00 98.44 100 HIS A O 1
ATOM 784 N N . LEU A 1 101 ? -1.408 3.782 12.764 1.00 98.25 101 LEU A N 1
ATOM 785 C CA . LEU A 1 101 ? -2.793 4.233 12.625 1.00 98.25 101 LEU A CA 1
ATOM 786 C C . LEU A 1 101 ? -3.702 3.447 13.573 1.00 98.25 101 LEU A C 1
ATOM 788 O O . LEU A 1 101 ? -3.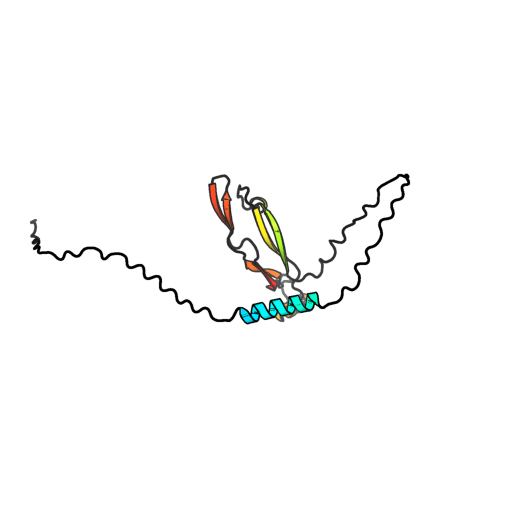382 2.316 13.938 1.00 98.25 101 LEU A O 1
ATOM 792 N N . ASN A 1 102 ? -4.868 4.000 13.887 1.00 98.19 102 ASN A N 1
ATOM 793 C CA . ASN A 1 102 ? -5.970 3.218 14.436 1.00 98.19 102 ASN A CA 1
ATOM 794 C C . ASN A 1 102 ? -6.666 2.438 13.314 1.00 98.19 102 ASN A C 1
ATOM 796 O O . ASN A 1 102 ? -6.646 2.843 12.148 1.00 98.19 102 ASN A O 1
ATOM 800 N N . VAL A 1 103 ? -7.349 1.347 13.653 1.00 97.88 103 VAL A N 1
ATOM 801 C CA . VAL A 1 103 ? -8.179 0.612 12.682 1.00 97.88 103 VAL A CA 1
ATOM 802 C C . VAL A 1 103 ? -9.310 1.500 12.134 1.00 97.88 103 VAL A C 1
ATOM 804 O O . VAL A 1 103 ? -9.657 1.403 10.956 1.00 97.88 103 VAL A O 1
ATOM 807 N N . THR A 1 104 ? -9.837 2.422 12.943 1.00 98.00 104 THR A N 1
ATOM 808 C CA . THR A 1 104 ? -10.856 3.410 12.542 1.00 98.00 104 THR A CA 1
ATOM 809 C C . THR A 1 104 ? -10.348 4.392 11.480 1.00 98.00 104 THR A C 1
ATOM 811 O O . THR A 1 104 ? -11.104 4.760 10.578 1.00 98.00 104 THR A O 1
ATOM 814 N N . ASP A 1 105 ? -9.058 4.749 11.511 1.00 98.12 105 ASP A N 1
ATOM 815 C CA . ASP A 1 105 ? -8.433 5.668 10.546 1.00 98.12 105 ASP A CA 1
ATOM 816 C C . ASP A 1 105 ? -8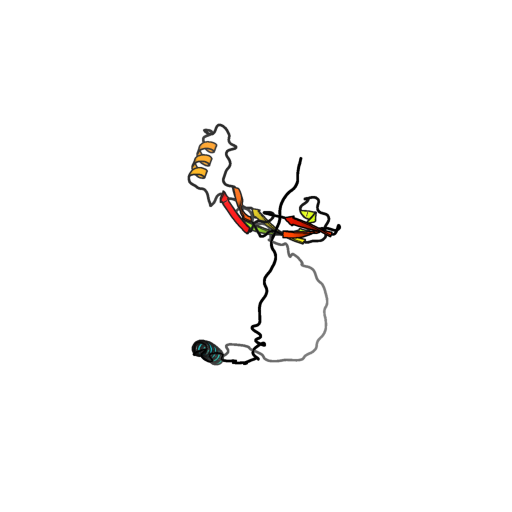.398 5.089 9.118 1.00 98.12 105 ASP A C 1
ATOM 818 O O . ASP A 1 105 ? -8.226 5.827 8.146 1.00 98.12 105 ASP A O 1
ATOM 822 N N . LEU A 1 106 ? -8.591 3.772 8.966 1.00 97.06 106 LEU A N 1
ATOM 823 C CA . LEU A 1 106 ? -8.684 3.111 7.661 1.00 97.06 106 LEU A CA 1
ATOM 824 C C . LEU A 1 106 ? -10.007 3.403 6.932 1.00 97.06 106 LEU A C 1
ATOM 826 O O . LEU A 1 106 ? -10.109 3.130 5.737 1.00 97.06 106 LEU A O 1
ATOM 830 N N . GLY A 1 107 ? -11.028 3.921 7.627 1.00 97.25 107 GLY A N 1
ATOM 831 C CA . GLY A 1 107 ? -12.319 4.266 7.023 1.00 97.25 107 GLY A CA 1
ATOM 832 C C . GLY A 1 107 ? -13.124 3.062 6.519 1.00 97.25 107 GLY A C 1
ATOM 833 O O . GLY A 1 107 ? -13.949 3.207 5.621 1.00 97.25 107 GLY A O 1
ATOM 834 N N . LEU A 1 108 ? -12.884 1.870 7.077 1.00 97.00 108 LEU A N 1
ATOM 835 C CA . LEU A 1 108 ? -13.557 0.622 6.687 1.00 97.00 108 LEU A CA 1
ATOM 836 C C . LEU A 1 108 ? -14.885 0.377 7.432 1.00 97.00 108 LEU A C 1
ATOM 838 O O . LEU A 1 108 ? -15.539 -0.630 7.185 1.00 97.00 108 LEU A O 1
ATOM 842 N N . GLY A 1 109 ? -15.286 1.292 8.323 1.00 96.75 109 GLY A N 1
ATOM 843 C CA . GLY A 1 109 ? -16.546 1.213 9.074 1.00 96.75 109 GLY A CA 1
ATOM 844 C C . GLY A 1 109 ? -16.492 0.369 10.351 1.00 96.75 109 GLY A C 1
ATOM 845 O O . GLY A 1 109 ? -17.540 0.050 10.898 1.00 96.75 109 GLY A O 1
ATOM 846 N N . TYR A 1 110 ? -15.298 0.003 10.824 1.00 97.06 110 TYR A N 1
ATOM 847 C CA . TYR A 1 110 ? -15.127 -0.679 12.106 1.00 97.06 110 TYR A CA 1
ATOM 848 C C . TYR A 1 110 ? -15.076 0.319 13.259 1.00 97.06 110 TYR A C 1
ATOM 850 O O . TYR A 1 110 ? -14.356 1.314 13.186 1.00 97.06 110 TYR A O 1
ATOM 858 N N . GLU A 1 111 ? -15.788 0.008 14.335 1.00 97.25 111 GLU A N 1
ATOM 859 C CA . GLU A 1 111 ? -15.755 0.747 15.596 1.00 97.25 111 GLU A CA 1
ATOM 860 C C . GLU A 1 111 ? -14.903 -0.040 16.596 1.00 97.25 111 GLU A C 1
ATOM 862 O O . GLU A 1 111 ? -15.339 -1.037 17.164 1.00 97.25 111 GLU A O 1
ATOM 867 N N . THR A 1 112 ? -13.637 0.345 16.740 1.00 97.81 112 THR A N 1
ATOM 868 C CA . THR A 1 112 ? -12.681 -0.316 17.638 1.00 97.81 112 THR A CA 1
ATOM 869 C C . THR A 1 112 ? -11.605 0.671 18.084 1.00 97.81 112 THR A C 1
ATOM 871 O O . THR A 1 112 ? -11.364 1.692 17.435 1.00 97.81 112 THR A O 1
ATOM 874 N N . LYS A 1 113 ? -10.928 0.344 19.185 1.00 96.88 113 LYS A N 1
ATOM 875 C CA . LYS A 1 113 ? -9.764 1.073 19.711 1.00 96.88 113 LYS A CA 1
ATOM 876 C C . LYS A 1 113 ? -8.437 0.397 19.368 1.00 96.88 113 LYS A C 1
A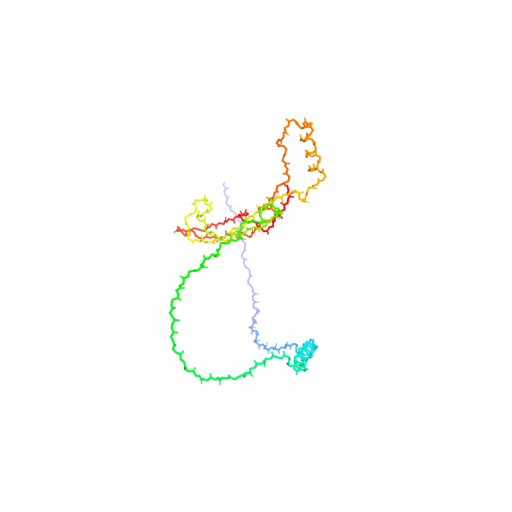TOM 878 O O . LYS A 1 113 ? -7.403 0.804 19.888 1.00 96.88 113 LYS A O 1
ATOM 883 N N . GLU A 1 114 ? -8.461 -0.656 18.553 1.00 97.56 114 GLU A N 1
ATOM 884 C CA . GLU A 1 114 ? -7.238 -1.326 18.124 1.00 97.56 114 GLU A CA 1
ATOM 885 C C . GLU A 1 114 ? -6.424 -0.485 17.127 1.00 97.56 114 GLU A C 1
ATOM 887 O O . GLU A 1 114 ? -6.956 0.287 16.321 1.00 97.56 114 GLU A O 1
ATOM 892 N N . GLU A 1 115 ? -5.104 -0.659 17.189 1.00 97.56 115 GLU A N 1
ATOM 893 C CA . GLU A 1 115 ? -4.107 0.049 16.387 1.00 97.56 115 GLU A CA 1
ATOM 894 C C . GLU A 1 115 ? -3.340 -0.920 15.480 1.00 97.56 115 GLU A C 1
ATOM 896 O O . GLU A 1 115 ? -3.205 -2.109 15.773 1.00 97.56 115 GLU A O 1
ATOM 901 N N . LEU A 1 116 ? -2.782 -0.406 14.382 1.00 97.75 116 LEU A N 1
ATOM 902 C CA . LEU A 1 116 ? -1.923 -1.166 13.483 1.00 97.75 116 LEU A CA 1
ATOM 903 C C . LEU A 1 116 ? -0.779 -0.332 12.899 1.00 97.75 116 LEU A C 1
ATOM 905 O O . LEU A 1 116 ? -0.806 0.898 12.842 1.00 97.75 116 LEU A O 1
ATOM 909 N N . ILE A 1 117 ? 0.217 -1.040 12.370 1.00 98.31 117 ILE A N 1
ATOM 910 C CA . ILE A 1 117 ? 1.243 -0.458 11.506 1.00 98.31 117 ILE A CA 1
ATOM 911 C C . ILE A 1 117 ? 0.842 -0.724 10.059 1.00 98.31 117 ILE A C 1
ATOM 913 O O . ILE A 1 117 ? 1.041 -1.822 9.543 1.00 98.31 117 ILE A O 1
ATOM 917 N N . PHE A 1 118 ? 0.313 0.290 9.386 1.00 98.56 118 PHE A N 1
ATOM 918 C CA . PHE A 1 118 ? -0.005 0.205 7.969 1.00 98.56 118 PHE A CA 1
ATOM 919 C C . PHE A 1 118 ? 1.229 0.528 7.129 1.00 98.56 118 PHE A C 1
ATOM 921 O O . PHE A 1 118 ? 1.846 1.590 7.266 1.00 98.56 118 PHE A O 1
ATOM 928 N N . ARG A 1 119 ? 1.593 -0.379 6.224 1.00 98.50 119 ARG A N 1
ATOM 929 C CA . ARG A 1 119 ? 2.681 -0.171 5.271 1.00 98.50 119 ARG A CA 1
ATOM 930 C C . ARG A 1 119 ? 2.152 -0.047 3.852 1.00 98.50 119 ARG A C 1
ATOM 932 O O . ARG A 1 119 ? 1.280 -0.803 3.429 1.00 98.50 119 ARG A O 1
ATOM 939 N N . TYR A 1 120 ? 2.729 0.870 3.085 1.00 98.31 120 TYR A N 1
ATOM 940 C CA . TYR A 1 120 ? 2.344 1.126 1.700 1.00 98.31 120 TYR A CA 1
ATOM 941 C C . TYR A 1 120 ? 3.547 1.369 0.792 1.00 98.31 120 TYR A C 1
ATOM 943 O O . TYR A 1 120 ? 4.634 1.760 1.229 1.00 98.31 120 TYR A O 1
ATOM 951 N N . CYS A 1 121 ? 3.325 1.136 -0.499 1.00 97.50 121 CYS A N 1
ATOM 952 C CA . CYS A 1 121 ? 4.313 1.333 -1.549 1.00 97.50 121 CYS A CA 1
ATOM 953 C C . CYS A 1 121 ? 4.147 2.709 -2.185 1.00 97.50 121 CYS A C 1
ATOM 955 O O . CYS A 1 121 ? 3.042 3.091 -2.570 1.00 97.50 121 CYS A O 1
ATOM 957 N N . SER A 1 122 ? 5.244 3.454 -2.287 1.00 95.25 122 SER A N 1
ATOM 958 C CA . SER A 1 122 ? 5.278 4.759 -2.949 1.00 95.25 122 SER A CA 1
ATOM 959 C C . SER A 1 122 ? 6.646 5.020 -3.580 1.00 95.25 122 SER A C 1
ATOM 961 O O . SER A 1 122 ? 7.629 4.362 -3.246 1.00 95.25 122 SER A O 1
ATOM 963 N N . GLY A 1 123 ? 6.712 5.976 -4.505 1.00 92.88 123 GLY A N 1
ATOM 964 C CA . GLY A 1 123 ? 7.931 6.317 -5.244 1.00 92.88 123 GLY A CA 1
ATOM 965 C C . GLY A 1 123 ? 7.787 6.094 -6.747 1.00 92.88 123 GLY A C 1
ATOM 966 O O . GLY A 1 123 ? 6.739 5.642 -7.214 1.00 92.88 123 GLY A O 1
ATOM 967 N N . SER A 1 124 ? 8.830 6.448 -7.503 1.00 90.56 124 SER A N 1
ATOM 968 C CA . SER A 1 124 ? 8.829 6.312 -8.964 1.00 90.56 124 SER A CA 1
ATOM 969 C C . SER A 1 124 ? 9.416 4.978 -9.431 1.00 90.56 124 SER A C 1
ATOM 971 O O . SER A 1 124 ? 10.190 4.328 -8.720 1.00 90.56 124 SER A O 1
ATOM 973 N N . CYS A 1 125 ? 9.032 4.569 -10.641 1.00 91.19 125 CYS A N 1
ATOM 974 C CA . CYS A 1 125 ? 9.472 3.329 -11.283 1.00 91.19 125 CYS A CA 1
ATOM 975 C C . CYS A 1 125 ? 10.364 3.556 -12.511 1.00 91.19 125 CYS A C 1
ATOM 977 O O . CYS A 1 125 ? 10.682 2.609 -13.223 1.00 91.19 125 CYS A O 1
ATOM 979 N N . ASP A 1 126 ? 10.854 4.785 -12.704 1.00 82.56 126 ASP A N 1
ATOM 980 C CA . ASP A 1 126 ? 11.680 5.170 -13.861 1.00 82.56 126 ASP A CA 1
ATOM 981 C C . ASP A 1 126 ? 12.997 4.373 -13.944 1.00 82.56 126 ASP A C 1
ATOM 983 O O . ASP A 1 126 ? 13.542 4.145 -15.020 1.00 82.56 126 ASP A O 1
ATOM 987 N N . ALA A 1 127 ? 13.530 3.935 -12.799 1.00 70.50 127 ALA A N 1
ATOM 988 C CA . ALA A 1 127 ? 14.782 3.179 -12.736 1.00 70.50 127 ALA A CA 1
ATOM 989 C C . ALA A 1 127 ? 14.626 1.691 -13.107 1.00 70.50 127 ALA A C 1
ATOM 991 O O . ALA A 1 127 ? 15.620 1.041 -13.422 1.00 70.50 127 ALA A O 1
ATOM 992 N N . ALA A 1 128 ? 13.404 1.152 -13.063 1.00 69.00 128 ALA A N 1
ATOM 993 C CA . ALA A 1 128 ? 13.104 -0.254 -13.341 1.00 69.00 128 ALA A CA 1
ATOM 994 C C . ALA A 1 128 ? 12.488 -0.464 -14.740 1.00 69.00 128 ALA A C 1
ATOM 996 O O . ALA A 1 128 ? 11.916 -1.521 -14.996 1.00 69.00 128 ALA A O 1
ATOM 997 N N . GLU A 1 129 ? 12.598 0.528 -15.636 1.00 77.50 129 GLU A N 1
ATOM 998 C CA . GLU A 1 129 ? 12.030 0.491 -16.991 1.00 77.50 129 GLU A CA 1
ATOM 999 C C . GLU A 1 129 ? 12.495 -0.752 -17.773 1.00 77.50 129 GLU A C 1
ATOM 1001 O O . GLU A 1 129 ? 13.670 -0.891 -18.143 1.00 77.50 129 GLU A O 1
ATOM 1006 N N . THR A 1 130 ? 11.549 -1.640 -18.085 1.00 86.56 130 THR A N 1
ATOM 1007 C CA . THR A 1 130 ? 11.774 -2.786 -18.970 1.00 86.56 130 THR A CA 1
ATOM 1008 C C . THR A 1 130 ? 11.848 -2.337 -20.434 1.00 86.56 130 THR A C 1
ATOM 1010 O O . THR A 1 130 ? 11.575 -1.184 -20.782 1.00 86.56 130 THR A O 1
ATOM 1013 N N . MET A 1 131 ? 12.204 -3.248 -21.349 1.00 89.81 131 MET A N 1
ATOM 1014 C CA . MET A 1 131 ? 12.142 -2.944 -22.787 1.00 89.81 131 MET A CA 1
ATOM 1015 C C . MET A 1 131 ? 10.719 -2.563 -23.225 1.00 89.81 131 MET A C 1
ATOM 1017 O O . MET A 1 131 ? 10.551 -1.661 -24.044 1.00 89.81 131 MET A O 1
ATOM 1021 N N . TYR A 1 132 ? 9.703 -3.212 -22.651 1.00 88.75 132 TYR A N 1
ATOM 1022 C CA . TYR A 1 132 ? 8.301 -2.906 -22.920 1.00 88.75 132 TYR A CA 1
ATOM 1023 C C . TYR A 1 132 ? 7.962 -1.456 -22.541 1.00 88.75 132 TYR A C 1
ATOM 1025 O O . TYR A 1 132 ? 7.438 -0.716 -23.373 1.00 88.75 132 TYR A O 1
ATOM 1033 N N . ASP A 1 133 ? 8.372 -1.005 -21.352 1.00 88.06 133 ASP A N 1
ATOM 1034 C CA . ASP A 1 133 ? 8.143 0.373 -20.891 1.00 88.06 133 ASP A CA 1
ATOM 1035 C C . ASP A 1 133 ? 8.835 1.404 -21.791 1.00 88.06 133 ASP A C 1
ATOM 1037 O O . ASP A 1 133 ? 8.258 2.438 -22.135 1.00 88.06 133 ASP A O 1
ATOM 1041 N N . LYS A 1 134 ? 10.053 1.099 -22.257 1.00 88.12 134 LYS A N 1
ATOM 1042 C CA . LYS A 1 134 ? 10.780 1.951 -23.213 1.00 88.12 134 LYS A CA 1
ATOM 1043 C C . LYS A 1 134 ? 10.050 2.061 -24.548 1.00 88.12 134 LYS A C 1
ATOM 1045 O O . LYS A 1 134 ? 9.973 3.153 -25.116 1.00 88.12 134 LYS A O 1
ATOM 1050 N N . ILE A 1 135 ? 9.514 0.950 -25.057 1.00 89.12 135 ILE A N 1
ATOM 1051 C CA . ILE A 1 135 ? 8.712 0.938 -26.285 1.00 89.12 135 ILE A CA 1
ATOM 1052 C C . ILE A 1 135 ? 7.458 1.791 -26.087 1.00 89.12 135 ILE A C 1
ATOM 1054 O O . ILE A 1 135 ? 7.213 2.685 -26.896 1.00 89.12 135 ILE A O 1
ATOM 1058 N N . LEU A 1 136 ? 6.716 1.594 -24.995 1.00 88.50 136 LEU A N 1
ATOM 1059 C CA . LEU A 1 136 ? 5.523 2.386 -24.693 1.00 88.50 136 LEU A CA 1
ATOM 1060 C C . LEU A 1 136 ? 5.824 3.883 -24.602 1.00 88.50 136 LEU A C 1
ATOM 1062 O O . LEU A 1 136 ? 5.136 4.691 -25.226 1.00 88.50 136 LEU A O 1
ATOM 1066 N N . LYS A 1 137 ? 6.897 4.259 -23.903 1.00 86.81 137 LYS A N 1
ATOM 1067 C CA . LYS A 1 137 ? 7.353 5.649 -23.779 1.00 86.81 137 LYS A CA 1
ATOM 1068 C C . LYS A 1 137 ? 7.692 6.262 -25.140 1.00 86.81 137 LYS A C 1
ATOM 1070 O O . LYS A 1 137 ? 7.319 7.400 -25.423 1.00 86.81 137 LYS A O 1
ATOM 1075 N N . ASN A 1 138 ? 8.352 5.505 -26.019 1.00 89.44 138 ASN A N 1
ATOM 1076 C CA . ASN A 1 138 ? 8.668 5.942 -27.380 1.00 89.44 138 ASN A CA 1
ATOM 1077 C C . ASN A 1 138 ? 7.425 6.063 -28.275 1.00 89.44 138 ASN A C 1
ATOM 1079 O O . ASN A 1 138 ? 7.317 7.019 -29.050 1.00 89.44 138 ASN A O 1
ATOM 1083 N N . LEU A 1 139 ? 6.487 5.119 -28.185 1.00 89.38 139 LEU A N 1
ATOM 1084 C CA . LEU A 1 139 ? 5.257 5.129 -28.978 1.00 89.38 139 LEU A CA 1
ATOM 1085 C C . LEU A 1 139 ? 4.295 6.240 -28.533 1.00 89.38 139 LEU A C 1
ATOM 1087 O O . LEU A 1 139 ? 3.711 6.899 -29.393 1.00 89.38 139 LEU A O 1
ATOM 1091 N N . SER A 1 140 ? 4.199 6.510 -27.226 1.00 88.12 140 SER A N 1
ATOM 1092 C CA . SER A 1 140 ? 3.475 7.673 -26.688 1.00 88.12 140 SER A CA 1
ATOM 1093 C C . SER A 1 140 ? 4.114 8.976 -27.179 1.00 88.12 140 SER A C 1
ATOM 1095 O O . SER A 1 140 ? 3.450 9.803 -27.801 1.00 88.12 140 SER A O 1
ATOM 1097 N N . ARG A 1 141 ? 5.445 9.117 -27.065 1.00 87.06 141 ARG A N 1
ATOM 1098 C CA . ARG A 1 141 ? 6.162 10.308 -27.560 1.00 87.06 141 ARG A CA 1
ATOM 1099 C C . ARG A 1 141 ? 5.991 10.537 -29.065 1.00 87.06 141 ARG A C 1
ATOM 1101 O O . ARG A 1 141 ? 5.906 11.681 -29.503 1.00 87.06 141 ARG A O 1
ATOM 1108 N N . SER A 1 142 ? 5.955 9.468 -29.860 1.00 90.44 142 SER A N 1
ATOM 1109 C CA . SER A 1 142 ? 5.746 9.546 -31.313 1.00 90.44 142 SER A CA 1
ATOM 1110 C C . SER A 1 142 ? 4.271 9.647 -31.723 1.00 90.44 142 SER A C 1
ATOM 1112 O O . SER A 1 142 ? 3.990 9.650 -32.920 1.00 90.44 142 SER A O 1
ATOM 1114 N N . ARG A 1 143 ? 3.339 9.745 -30.757 1.00 86.12 143 ARG A N 1
ATOM 1115 C CA . ARG A 1 143 ? 1.877 9.789 -30.958 1.00 86.12 143 ARG A CA 1
ATOM 1116 C C . ARG A 1 143 ? 1.347 8.646 -31.827 1.00 86.12 143 ARG A C 1
ATOM 1118 O O . ARG A 1 143 ? 0.388 8.807 -32.575 1.00 86.12 143 ARG A O 1
ATOM 1125 N N . ARG A 1 144 ? 2.002 7.486 -31.742 1.00 86.00 144 ARG A N 1
ATOM 1126 C CA . ARG A 1 144 ? 1.602 6.262 -32.452 1.00 86.00 144 ARG A CA 1
ATOM 1127 C C . ARG A 1 144 ? 0.669 5.383 -31.626 1.00 86.00 144 ARG A C 1
ATOM 1129 O O . ARG A 1 144 ? 0.093 4.445 -32.166 1.00 86.00 144 ARG A O 1
ATOM 1136 N N . LEU A 1 145 ? 0.519 5.674 -30.335 1.00 82.50 145 LEU A N 1
ATOM 1137 C CA . LEU A 1 145 ? -0.511 5.063 -29.504 1.00 82.50 145 LEU A CA 1
ATOM 1138 C C . LEU A 1 145 ? -1.818 5.832 -29.683 1.00 82.50 145 LEU A C 1
ATOM 1140 O O . LEU A 1 145 ? -1.851 7.051 -29.554 1.00 82.50 145 LEU A O 1
ATOM 1144 N N . VAL A 1 146 ? -2.899 5.097 -29.947 1.00 76.75 146 VAL A N 1
ATOM 1145 C CA . VAL A 1 146 ? -4.263 5.645 -30.073 1.00 76.75 146 VAL A CA 1
ATOM 1146 C C . VAL A 1 146 ? -4.727 6.293 -28.758 1.00 76.75 146 VAL A C 1
ATOM 1148 O O . VAL A 1 146 ? -5.595 7.160 -28.755 1.00 76.75 146 VAL A O 1
ATOM 1151 N N . SER A 1 147 ? -4.123 5.898 -27.635 1.00 73.12 147 SER A N 1
ATOM 1152 C CA . SER A 1 147 ? -4.371 6.451 -26.310 1.00 73.12 147 SER A CA 1
ATOM 1153 C C . SER A 1 147 ? -3.047 6.647 -25.581 1.00 73.12 147 SER A C 1
ATOM 1155 O O . SER A 1 147 ? -2.292 5.694 -25.419 1.00 73.12 147 SER A O 1
ATOM 1157 N N . ASP A 1 148 ? -2.793 7.855 -25.078 1.00 68.31 148 ASP A N 1
ATOM 1158 C CA . ASP A 1 148 ? -1.678 8.126 -24.157 1.00 68.31 148 ASP A CA 1
ATOM 1159 C C . ASP A 1 148 ? -1.912 7.538 -22.752 1.00 68.31 148 ASP A C 1
ATOM 1161 O O . ASP A 1 148 ? -1.034 7.591 -21.896 1.00 68.31 148 ASP A O 1
ATOM 1165 N N . LYS A 1 149 ? -3.079 6.926 -22.502 1.00 71.81 149 LYS A N 1
ATOM 1166 C CA . LYS A 1 149 ? -3.401 6.248 -21.236 1.00 71.81 149 LYS A CA 1
ATOM 1167 C C . LYS A 1 149 ? -2.885 4.806 -21.187 1.00 71.81 149 LYS A C 1
ATOM 1169 O O . LYS A 1 149 ? -3.539 3.952 -20.590 1.00 71.81 149 LYS A O 1
ATOM 1174 N N . VAL A 1 150 ? -1.768 4.494 -21.842 1.00 75.94 150 VAL A N 1
ATOM 1175 C CA . VAL A 1 150 ? -1.161 3.172 -21.652 1.00 75.94 150 VAL A CA 1
ATOM 1176 C C . VAL A 1 150 ? -0.466 3.158 -20.295 1.00 75.94 150 VAL A C 1
ATOM 1178 O O . VAL A 1 150 ? 0.349 4.030 -20.001 1.00 75.94 150 VAL A O 1
ATOM 1181 N N . GLY A 1 151 ? -0.844 2.195 -19.452 1.00 76.94 151 GLY A N 1
ATOM 1182 C CA . GLY A 1 151 ? -0.314 2.066 -18.099 1.00 76.94 151 GLY A CA 1
ATOM 1183 C C . GLY A 1 151 ? 1.196 1.859 -18.124 1.00 76.94 151 GLY A C 1
ATOM 1184 O O . GLY A 1 151 ? 1.685 0.933 -18.767 1.00 76.94 151 GLY A O 1
ATOM 1185 N N . GLN A 1 152 ? 1.919 2.740 -17.440 1.00 83.25 152 GLN A N 1
ATOM 1186 C CA . GLN A 1 152 ? 3.333 2.556 -17.128 1.00 83.25 152 GLN A CA 1
ATOM 1187 C C . GLN A 1 152 ? 3.465 1.712 -15.860 1.00 83.25 152 GLN A C 1
ATOM 1189 O O . GLN A 1 152 ? 2.538 1.682 -15.043 1.00 83.25 152 GLN A O 1
ATOM 1194 N N . ALA A 1 153 ? 4.625 1.080 -15.674 1.00 88.75 153 ALA A N 1
ATOM 1195 C CA . ALA A 1 153 ? 4.935 0.384 -14.433 1.00 88.75 153 ALA A CA 1
ATOM 1196 C C . ALA A 1 153 ? 4.744 1.313 -13.215 1.00 88.75 153 ALA A C 1
ATOM 1198 O O . ALA A 1 153 ? 5.265 2.432 -13.170 1.00 88.75 153 ALA A O 1
ATOM 1199 N N . CYS A 1 154 ? 3.992 0.850 -12.220 1.00 91.81 154 CYS A N 1
ATOM 1200 C CA . CYS A 1 154 ? 3.643 1.609 -11.021 1.00 91.81 154 CYS A CA 1
ATOM 1201 C C . CYS A 1 154 ? 4.224 0.943 -9.770 1.00 91.81 154 CYS A C 1
ATOM 1203 O O . CYS A 1 154 ? 4.316 -0.280 -9.680 1.00 91.81 154 CYS A O 1
ATOM 1205 N N . CYS A 1 155 ? 4.570 1.738 -8.755 1.00 95.19 155 CYS A N 1
ATOM 1206 C CA . CYS A 1 155 ? 5.047 1.189 -7.487 1.00 95.19 155 CYS A CA 1
ATOM 1207 C C . CYS A 1 155 ? 3.882 0.567 -6.700 1.00 95.19 155 CYS A C 1
ATOM 1209 O O . CYS A 1 155 ? 3.035 1.279 -6.154 1.00 95.19 155 CYS A O 1
ATOM 1211 N N . ARG A 1 156 ? 3.821 -0.767 -6.648 1.00 97.00 156 ARG A N 1
ATOM 1212 C CA . ARG A 1 156 ? 2.726 -1.522 -6.019 1.00 97.00 156 ARG A CA 1
ATOM 1213 C C . ARG A 1 156 ? 3.248 -2.605 -5.066 1.00 97.00 156 ARG A C 1
ATOM 1215 O O . ARG A 1 156 ? 4.408 -3.014 -5.165 1.00 97.00 156 ARG A O 1
ATOM 1222 N N . PRO A 1 157 ? 2.407 -3.084 -4.130 1.00 98.12 157 PRO A N 1
ATOM 1223 C CA . PRO A 1 157 ? 2.751 -4.227 -3.295 1.00 98.12 157 PRO A CA 1
ATOM 1224 C C . PRO A 1 157 ? 2.893 -5.497 -4.138 1.00 98.12 157 PRO A C 1
ATOM 1226 O O . PRO A 1 157 ? 1.971 -5.876 -4.856 1.00 98.12 157 PRO A O 1
ATOM 1229 N N . ILE A 1 158 ? 4.035 -6.171 -4.011 1.00 97.62 158 ILE A N 1
ATOM 1230 C CA . ILE A 1 158 ? 4.288 -7.504 -4.593 1.00 97.62 158 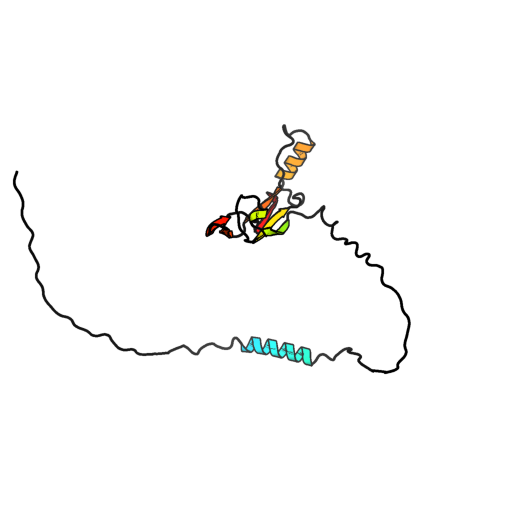ILE A CA 1
ATOM 1231 C C . ILE A 1 158 ? 4.174 -8.620 -3.544 1.00 97.62 158 ILE A C 1
ATOM 1233 O O . ILE A 1 158 ? 4.235 -9.804 -3.861 1.00 97.62 158 ILE A O 1
ATOM 1237 N N . ALA A 1 159 ? 4.038 -8.240 -2.274 1.00 98.31 159 ALA A N 1
ATOM 1238 C CA . ALA A 1 159 ? 3.698 -9.114 -1.164 1.00 98.31 159 ALA A CA 1
ATOM 1239 C C . ALA A 1 159 ? 2.954 -8.298 -0.103 1.00 98.31 159 ALA A C 1
ATOM 1241 O O . ALA A 1 159 ? 3.215 -7.101 0.050 1.00 98.31 159 ALA A O 1
ATOM 1242 N N . PHE A 1 160 ? 2.077 -8.959 0.642 1.00 98.69 160 PHE A N 1
ATOM 1243 C CA . PHE A 1 160 ? 1.309 -8.364 1.730 1.00 98.69 160 PHE A CA 1
ATOM 1244 C C . PHE A 1 160 ? 1.808 -8.876 3.079 1.00 98.69 160 PHE A C 1
ATOM 1246 O O . PHE A 1 160 ? 2.442 -9.934 3.144 1.00 98.69 160 PHE A O 1
ATOM 1253 N N . ASP A 1 161 ? 1.580 -8.080 4.117 1.00 98.25 161 ASP A N 1
ATOM 1254 C CA . ASP A 1 161 ? 1.790 -8.492 5.500 1.00 98.25 161 ASP A CA 1
ATOM 1255 C C . ASP A 1 161 ? 0.761 -9.553 5.911 1.00 98.25 161 ASP A C 1
ATOM 1257 O O . ASP A 1 161 ? -0.185 -9.847 5.170 1.00 98.25 161 ASP A O 1
ATOM 1261 N N . ASP A 1 162 ? 0.994 -10.145 7.079 1.00 98.38 162 ASP A N 1
ATOM 1262 C CA . ASP A 1 162 ? 0.132 -11.172 7.653 1.00 98.38 162 ASP A CA 1
ATOM 1263 C C . ASP A 1 162 ? -1.255 -10.597 8.000 1.00 98.38 162 ASP A C 1
ATOM 1265 O O . ASP A 1 162 ? -1.436 -9.381 8.107 1.00 98.38 162 ASP A O 1
ATOM 1269 N N . ASP A 1 163 ? -2.252 -11.472 8.138 1.00 98.25 163 ASP A N 1
ATOM 1270 C CA . ASP A 1 163 ? -3.622 -11.068 8.459 1.00 98.25 163 ASP A CA 1
ATOM 1271 C C . ASP A 1 163 ? -3.679 -10.397 9.845 1.00 98.25 163 ASP A C 1
ATOM 1273 O O . ASP A 1 163 ? -3.138 -10.918 10.822 1.00 98.25 163 ASP A O 1
ATOM 1277 N N . LEU A 1 164 ? -4.368 -9.257 9.945 1.00 97.94 164 LEU A N 1
ATOM 1278 C CA . LEU A 1 164 ? -4.593 -8.568 11.219 1.00 97.94 164 LEU A CA 1
ATOM 1279 C C . LEU A 1 164 ? -5.947 -8.990 11.778 1.00 97.94 164 LEU A C 1
ATOM 1281 O O . LEU A 1 164 ? -6.953 -8.819 11.094 1.00 97.94 164 LEU A O 1
ATOM 1285 N N . SER A 1 165 ? -5.971 -9.507 13.004 1.00 97.69 165 SER A N 1
ATOM 1286 C CA . SER A 1 165 ? -7.210 -9.831 13.719 1.00 97.69 165 SER A CA 1
ATOM 1287 C C . SER A 1 165 ? -7.410 -8.853 14.866 1.00 97.69 165 SER A C 1
ATOM 1289 O O . SER A 1 165 ? -6.463 -8.632 15.614 1.00 97.69 165 SER A O 1
ATOM 1291 N N . PHE A 1 166 ? -8.616 -8.310 14.998 1.00 97.62 166 PHE A N 1
ATOM 1292 C CA . PHE A 1 166 ? -8.970 -7.364 16.056 1.00 97.62 166 PHE A CA 1
ATOM 1293 C C . PHE A 1 166 ? -10.390 -7.610 16.564 1.00 97.62 166 PHE A C 1
ATOM 1295 O O . PHE A 1 166 ? -11.212 -8.218 15.868 1.00 97.62 166 PHE A O 1
ATOM 1302 N N . LEU A 1 167 ? -10.675 -7.137 17.773 1.00 97.88 167 LEU A N 1
ATOM 1303 C CA . LEU A 1 167 ? -12.002 -7.146 18.377 1.00 97.88 167 LEU A CA 1
ATOM 1304 C C . LEU A 1 167 ? -12.626 -5.747 18.285 1.00 97.88 167 LEU A C 1
ATOM 1306 O O . LEU A 1 167 ? -11.969 -4.740 18.560 1.00 97.88 167 LEU A O 1
ATOM 1310 N N . ASP A 1 168 ? -13.887 -5.667 17.875 1.00 97.06 168 ASP A N 1
ATOM 1311 C CA . ASP A 1 168 ? -14.629 -4.405 17.869 1.00 97.06 168 ASP A CA 1
ATOM 1312 C C . ASP A 1 168 ? -15.283 -4.091 19.228 1.00 97.06 168 ASP A C 1
ATOM 1314 O O . ASP A 1 168 ? -15.267 -4.903 20.159 1.00 97.06 168 ASP A O 1
ATOM 1318 N N . ASP A 1 169 ? -15.860 -2.894 19.352 1.00 97.31 169 ASP A N 1
ATOM 1319 C CA . ASP A 1 169 ? -16.533 -2.446 20.579 1.00 97.31 169 ASP A CA 1
ATOM 1320 C C . ASP A 1 169 ? -17.773 -3.304 20.927 1.00 97.31 169 ASP A C 1
ATOM 1322 O O . ASP A 1 169 ? -18.212 -3.325 22.079 1.00 97.31 169 ASP A O 1
ATOM 1326 N N . ASN A 1 170 ? -18.301 -4.067 19.961 1.00 96.69 170 ASN A N 1
ATOM 1327 C CA . ASN A 1 170 ? -19.398 -5.022 20.139 1.00 96.69 170 ASN A CA 1
ATOM 1328 C C . ASN A 1 170 ? -18.907 -6.445 20.469 1.00 96.69 170 ASN A C 1
ATOM 1330 O O . ASN A 1 170 ? -19.712 -7.379 20.494 1.00 96.69 170 ASN A O 1
ATOM 1334 N N . LEU A 1 171 ? -17.609 -6.617 20.747 1.00 96.31 171 LEU A N 1
ATOM 1335 C CA . LEU A 1 171 ? -16.966 -7.901 21.039 1.00 96.31 171 LEU A CA 1
ATOM 1336 C C . LEU A 1 171 ? -17.037 -8.905 19.874 1.00 96.31 171 LEU A C 1
ATOM 1338 O O . LEU A 1 171 ? -17.051 -10.120 20.089 1.00 96.31 171 LEU A O 1
ATOM 1342 N N . VAL A 1 172 ? -17.057 -8.414 18.634 1.00 97.75 172 VAL A N 1
ATOM 1343 C CA . VAL A 1 172 ? -17.009 -9.233 17.418 1.00 97.75 172 VAL A CA 1
ATOM 1344 C C . VAL A 1 172 ? -15.599 -9.216 16.836 1.00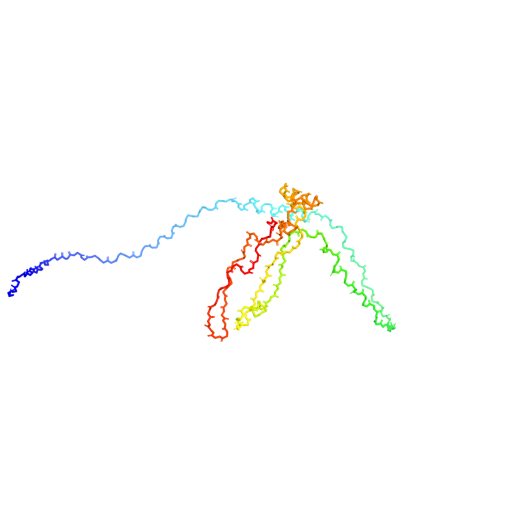 97.75 172 VAL A C 1
ATOM 1346 O O . VAL A 1 172 ? -14.977 -8.166 16.677 1.00 97.75 172 VAL A O 1
ATOM 1349 N N . TYR A 1 173 ? -15.082 -10.404 16.518 1.00 97.62 173 TYR A N 1
ATOM 1350 C CA . TYR A 1 173 ? -13.775 -10.559 15.883 1.00 97.62 173 TYR A CA 1
ATOM 1351 C C . TYR A 1 173 ? -13.845 -10.287 14.382 1.00 97.62 173 TYR A C 1
ATOM 1353 O O . TYR A 1 173 ? -14.692 -10.842 13.678 1.00 97.62 173 TYR A O 1
ATOM 1361 N N . HIS A 1 174 ? -12.875 -9.527 13.883 1.00 97.94 174 HIS A N 1
ATOM 1362 C CA . HIS A 1 174 ? -12.699 -9.229 12.463 1.00 97.94 174 HIS A CA 1
ATOM 1363 C C . HIS A 1 174 ? -11.276 -9.539 12.015 1.00 97.94 174 HIS A C 1
ATOM 1365 O O . HIS A 1 174 ? -10.347 -9.540 12.820 1.00 97.94 174 HIS A O 1
ATOM 1371 N N . ILE A 1 175 ? -11.106 -9.805 10.716 1.00 97.94 175 ILE A N 1
ATOM 1372 C CA . ILE A 1 175 ? -9.804 -10.125 10.120 1.00 97.94 175 ILE A CA 1
ATOM 1373 C C . ILE A 1 175 ? -9.597 -9.302 8.845 1.00 97.94 175 ILE A C 1
ATOM 1375 O O . ILE A 1 175 ? -10.363 -9.431 7.888 1.00 97.94 175 ILE A O 1
ATOM 1379 N N . LEU A 1 176 ? -8.524 -8.509 8.793 1.00 97.81 176 LEU A N 1
ATOM 1380 C CA . LEU A 1 176 ? -8.101 -7.786 7.593 1.00 97.81 176 LEU A CA 1
ATOM 1381 C C . LEU A 1 176 ? -7.030 -8.566 6.844 1.00 97.81 176 LEU A C 1
ATOM 1383 O O . LEU A 1 176 ? -5.904 -8.735 7.317 1.00 97.81 176 LEU A O 1
ATOM 1387 N N . ARG A 1 177 ? -7.353 -8.960 5.614 1.00 98.12 177 ARG A N 1
ATOM 1388 C CA . ARG A 1 177 ? -6.430 -9.654 4.710 1.00 98.12 177 ARG A CA 1
ATOM 1389 C C . ARG A 1 177 ? -5.884 -8.715 3.653 1.00 9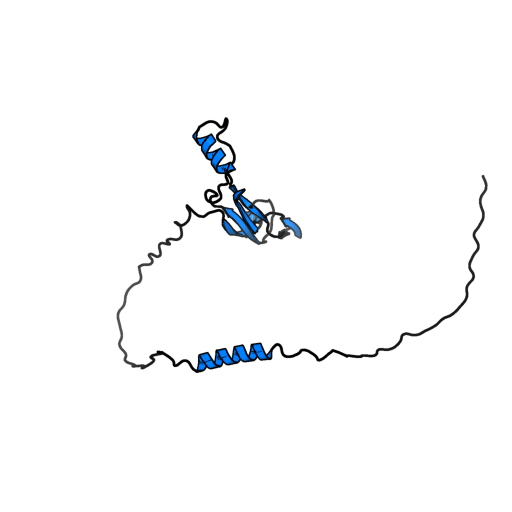8.12 177 ARG A C 1
ATOM 1391 O O . ARG A 1 177 ? -6.608 -7.853 3.163 1.00 98.12 177 ARG A O 1
ATOM 1398 N N . LYS A 1 178 ? -4.625 -8.922 3.250 1.00 98.00 178 LYS A N 1
ATOM 1399 C CA . LYS A 1 178 ? -3.951 -8.125 2.201 1.00 98.00 178 LYS A CA 1
ATOM 1400 C C . LYS A 1 178 ? -4.080 -6.608 2.416 1.00 98.00 178 LYS A C 1
ATOM 1402 O O . LYS A 1 178 ? -4.174 -5.842 1.459 1.00 98.00 178 LYS A O 1
ATOM 1407 N N . HIS A 1 179 ? -4.105 -6.188 3.678 1.00 97.75 179 HIS A N 1
ATOM 1408 C CA . HIS A 1 179 ? -4.384 -4.810 4.059 1.00 97.75 179 HIS A CA 1
ATOM 1409 C C . HIS A 1 179 ? -3.111 -3.954 4.059 1.00 97.75 179 HIS A C 1
ATOM 1411 O O . HIS A 1 179 ? -3.167 -2.802 3.661 1.00 97.75 179 HIS A O 1
ATOM 1417 N N . SER A 1 180 ? -1.956 -4.520 4.423 1.00 98.31 180 SER A N 1
ATOM 1418 C CA . SER A 1 180 ? -0.663 -3.822 4.493 1.00 98.31 180 SER A CA 1
ATOM 1419 C C . SER A 1 180 ? 0.371 -4.456 3.555 1.00 98.31 180 SER A C 1
ATOM 1421 O O . SER A 1 180 ? 0.340 -5.660 3.290 1.00 98.31 180 SER A O 1
ATOM 1423 N N . ALA A 1 181 ? 1.285 -3.653 3.011 1.00 98.56 181 ALA A N 1
ATOM 1424 C CA . ALA A 1 181 ? 2.333 -4.105 2.100 1.00 98.56 181 ALA A CA 1
ATOM 1425 C C . ALA A 1 181 ? 3.565 -4.649 2.847 1.00 98.56 181 ALA A C 1
ATOM 1427 O O . ALA A 1 181 ? 4.140 -3.977 3.694 1.00 98.56 181 ALA A O 1
ATOM 1428 N N . LYS A 1 182 ? 4.065 -5.818 2.437 1.00 98.38 182 LYS A N 1
ATOM 1429 C CA . LYS A 1 182 ? 5.312 -6.406 2.964 1.00 98.38 182 LYS A CA 1
ATOM 1430 C C . LYS A 1 182 ? 6.518 -6.113 2.082 1.00 98.38 182 LYS A C 1
ATOM 1432 O O . LYS A 1 182 ? 7.633 -5.944 2.567 1.00 98.38 182 LYS A O 1
ATOM 1437 N N . ARG A 1 183 ? 6.311 -6.070 0.762 1.00 97.88 183 ARG A N 1
ATOM 1438 C CA . ARG A 1 183 ? 7.343 -5.745 -0.235 1.00 97.88 183 ARG A CA 1
ATOM 1439 C C . ARG A 1 183 ? 6.749 -4.938 -1.379 1.00 97.88 183 ARG A C 1
ATOM 1441 O O . ARG A 1 183 ? 5.614 -5.189 -1.782 1.00 97.88 183 ARG A O 1
ATOM 1448 N N . CYS A 1 184 ? 7.553 -4.036 -1.930 1.00 97.38 184 CYS A N 1
ATOM 1449 C CA . CYS A 1 184 ? 7.184 -3.182 -3.053 1.00 97.38 184 CYS A CA 1
ATOM 1450 C C . CYS A 1 184 ? 7.980 -3.539 -4.306 1.00 97.38 184 CYS A C 1
ATOM 1452 O O . CYS A 1 184 ? 9.136 -3.951 -4.214 1.00 97.38 184 CYS A O 1
ATOM 1454 N N . GLY A 1 185 ? 7.355 -3.359 -5.465 1.00 94.62 185 GLY A N 1
ATOM 1455 C CA . GLY A 1 185 ? 7.984 -3.533 -6.767 1.00 94.62 185 GLY A CA 1
ATOM 1456 C C . GLY A 1 185 ? 7.299 -2.686 -7.834 1.00 94.62 185 GLY A C 1
ATOM 1457 O O . GLY A 1 185 ? 6.180 -2.209 -7.640 1.00 94.62 185 GLY A O 1
ATOM 1458 N N . CYS A 1 186 ? 7.999 -2.494 -8.946 1.00 94.00 186 CYS A N 1
ATOM 1459 C CA . CYS A 1 186 ? 7.452 -1.873 -10.146 1.00 94.00 186 CYS A CA 1
ATOM 1460 C C . CYS A 1 186 ? 6.812 -2.958 -11.008 1.00 94.00 186 CYS A C 1
ATOM 1462 O O . CYS A 1 186 ? 7.515 -3.880 -11.426 1.00 94.00 186 CYS A O 1
ATOM 1464 N N . ILE A 1 187 ? 5.497 -2.859 -11.213 1.00 92.06 187 ILE A N 1
ATOM 1465 C CA . ILE A 1 187 ? 4.679 -3.800 -11.994 1.00 92.06 187 ILE A CA 1
ATOM 1466 C C . ILE A 1 187 ? 3.681 -3.063 -12.880 1.00 92.06 187 ILE A C 1
ATOM 1468 O O . ILE A 1 187 ? 3.374 -1.887 -12.564 1.00 92.06 187 ILE A O 1
#

pLDDT: mean 72.86, std 23.01, range [33.88, 98.69]

Organism: Heterocephalus glaber (NCBI:txid10181)